Protein AF-A0A377W9J1-F1 (afdb_monomer_lite)

pLDDT: mean 78.89, std 23.1, range [20.59, 98.25]

Organism: Klebsiella pneumoniae (NCBI:txid573)

Sequence (275 aa):
MGDVARHSGLSEKQVVELHSSVEYMVWFLGFQPGFPYFGGLPEQLAMPRRAEPRVLVPAGSVGIGGSQTGIYPLATPGGWQLLGRTPLALFDPKREEPVAAAFRRSRALCAAEGGGMLKFIRAGMYTSVQDGGREGQRQWGISRCGALDKPAMTIANLLVGNAPEAAALEITLGQIDVQFTRHCWFALTGAACEATLDGAPVWLGWRMEAKAGQRLVLKNPQHGIRSYLAVAGGIDVPEVLRFPLYRSESRYRRNRRAPVAGWRSSEDWEIVPPL

Structure (mmCIF, N/CA/C/O backbone):
data_AF-A0A377W9J1-F1
#
_entry.id   AF-A0A377W9J1-F1
#
loop_
_atom_site.group_PDB
_atom_site.id
_atom_site.type_symbol
_atom_site.label_atom_id
_atom_site.label_alt_id
_atom_site.label_comp_id
_atom_site.label_asym_id
_atom_site.label_entity_id
_atom_site.label_seq_id
_atom_site.pdbx_PDB_ins_code
_atom_site.Cartn_x
_atom_site.Cartn_y
_atom_site.Cartn_z
_atom_site.occupancy
_atom_site.B_iso_or_equiv
_atom_site.auth_seq_id
_atom_site.auth_comp_id
_atom_site.auth_asym_id
_atom_site.auth_atom_id
_atom_site.pdbx_PDB_model_num
ATOM 1 N N . MET A 1 1 ? -6.836 -1.242 30.526 1.00 82.75 1 MET A N 1
ATOM 2 C CA . MET A 1 1 ? -8.092 -1.206 31.292 1.00 82.75 1 MET A CA 1
ATOM 3 C C . MET A 1 1 ? -7.924 -0.437 32.598 1.00 82.75 1 MET A C 1
ATOM 5 O O . MET A 1 1 ? -8.572 0.591 32.723 1.00 82.75 1 MET A O 1
ATOM 9 N N . GLY A 1 2 ? -6.994 -0.814 33.482 1.00 89.62 2 GLY A N 1
ATOM 10 C CA . GLY A 1 2 ? -6.771 -0.118 34.763 1.00 89.62 2 GLY A CA 1
ATOM 11 C C . GLY A 1 2 ? -6.588 1.408 34.724 1.00 89.62 2 GLY A C 1
ATOM 12 O O . GLY A 1 2 ? -7.031 2.095 35.639 1.00 89.62 2 GLY A O 1
ATOM 13 N N . ASP A 1 3 ? -5.995 1.970 33.666 1.00 93.19 3 ASP A N 1
ATOM 14 C CA . ASP A 1 3 ? -5.879 3.432 33.518 1.00 93.19 3 ASP A CA 1
ATOM 15 C C . ASP A 1 3 ? -7.241 4.114 33.302 1.00 93.19 3 ASP A C 1
ATOM 17 O O . ASP A 1 3 ? -7.500 5.156 33.898 1.00 93.19 3 ASP A O 1
ATOM 21 N N . VAL A 1 4 ? -8.129 3.492 32.516 1.00 93.94 4 VAL A N 1
ATOM 22 C CA . VAL A 1 4 ? -9.505 3.972 32.289 1.00 93.94 4 VAL A CA 1
ATOM 23 C C . VAL A 1 4 ? -10.307 3.866 33.577 1.00 93.94 4 VAL A C 1
ATOM 25 O O . VAL A 1 4 ? -10.926 4.838 33.981 1.00 93.94 4 VAL A O 1
ATOM 28 N N . ALA A 1 5 ? -10.214 2.722 34.258 1.00 95.12 5 ALA A N 1
ATOM 29 C CA . ALA A 1 5 ? -10.902 2.465 35.521 1.00 95.12 5 ALA A CA 1
ATOM 30 C C . ALA A 1 5 ? -10.547 3.515 36.594 1.00 95.12 5 ALA A C 1
ATOM 32 O O . ALA A 1 5 ? -11.427 4.119 37.206 1.00 95.12 5 ALA A O 1
ATOM 33 N N . ARG A 1 6 ? -9.248 3.820 36.754 1.00 95.88 6 ARG A N 1
ATOM 34 C CA . ARG A 1 6 ? -8.783 4.906 37.635 1.00 95.88 6 ARG A CA 1
ATOM 35 C C . ARG A 1 6 ? -9.303 6.274 37.216 1.00 95.88 6 ARG A C 1
ATOM 37 O O . ARG A 1 6 ? -9.695 7.044 38.083 1.00 95.88 6 ARG A O 1
ATOM 44 N N . HIS A 1 7 ? -9.264 6.588 35.922 1.00 95.25 7 HIS A N 1
ATOM 45 C CA . HIS A 1 7 ? -9.679 7.896 35.421 1.00 95.25 7 HIS A CA 1
ATOM 46 C C . HIS A 1 7 ? -11.179 8.143 35.617 1.00 95.25 7 HIS A C 1
ATOM 48 O O . HIS A 1 7 ? -11.569 9.241 35.996 1.00 95.25 7 HIS A O 1
ATOM 54 N N . SER A 1 8 ? -12.004 7.114 35.408 1.00 95.38 8 SER A N 1
ATOM 55 C CA . SER A 1 8 ? -13.461 7.190 35.527 1.00 95.38 8 SER A CA 1
ATOM 56 C C . SER A 1 8 ? -13.984 6.966 36.950 1.00 95.38 8 SER A C 1
ATOM 58 O O . SER A 1 8 ? -15.183 7.087 37.180 1.00 95.38 8 SER A O 1
ATOM 60 N N . GLY A 1 9 ? -13.126 6.565 37.897 1.00 96.94 9 GLY A N 1
ATOM 61 C CA . GLY A 1 9 ? -13.546 6.155 39.242 1.00 96.94 9 GLY A CA 1
ATOM 62 C C . GLY A 1 9 ? -14.380 4.865 39.271 1.00 96.94 9 GLY A C 1
ATOM 63 O O . GLY A 1 9 ? -15.118 4.635 40.225 1.00 96.94 9 GLY A O 1
ATOM 64 N N . LEU A 1 10 ? -14.284 4.028 38.232 1.00 96.38 10 LEU A N 1
ATOM 65 C CA . LEU A 1 10 ? -15.023 2.766 38.103 1.00 96.38 10 LEU A CA 1
ATOM 66 C C . LEU A 1 10 ? -14.087 1.576 38.335 1.00 96.38 10 LEU A C 1
ATOM 68 O O . LEU A 1 10 ? -12.882 1.660 38.114 1.00 96.38 10 LEU A O 1
ATOM 72 N N . SER A 1 11 ? -14.635 0.425 38.714 1.00 96.81 11 SER A N 1
ATOM 73 C CA . SER A 1 11 ? -13.902 -0.841 38.607 1.00 96.81 11 SER A CA 1
ATOM 74 C C . SER A 1 11 ? -13.742 -1.259 37.141 1.00 96.81 11 SER A C 1
ATOM 76 O O . SER A 1 11 ? -14.546 -0.894 36.284 1.00 96.81 11 SER A O 1
ATOM 78 N N . GLU A 1 12 ? -12.743 -2.093 36.836 1.00 91.69 12 GLU A N 1
ATOM 79 C CA . GLU A 1 12 ? -12.560 -2.627 35.476 1.00 91.69 12 GLU A CA 1
ATOM 80 C C . GLU A 1 12 ? -13.811 -3.360 34.962 1.00 91.69 12 GLU A C 1
ATOM 82 O O . GLU A 1 12 ? -14.179 -3.219 33.797 1.00 91.69 12 GLU A O 1
ATOM 87 N N . LYS A 1 13 ? -14.518 -4.077 35.847 1.00 91.00 13 LYS A N 1
ATOM 88 C CA . LYS A 1 13 ? -15.781 -4.748 35.516 1.00 91.00 13 LYS A CA 1
ATOM 89 C C . LYS A 1 13 ? -16.871 -3.748 35.121 1.00 91.00 13 LYS A C 1
ATOM 91 O O . LYS A 1 13 ? -17.521 -3.948 34.102 1.00 91.00 13 LYS A O 1
ATOM 96 N N . GLN A 1 14 ? -17.032 -2.666 35.884 1.00 91.62 14 GLN A N 1
ATOM 97 C CA . GLN A 1 14 ? -17.987 -1.600 35.560 1.00 91.62 14 GLN A CA 1
ATOM 98 C C . GLN A 1 14 ? -17.626 -0.886 34.254 1.00 91.62 14 GLN A C 1
ATOM 100 O O . GLN A 1 14 ? -18.523 -0.522 33.504 1.00 91.62 14 GLN A O 1
ATOM 105 N N . VAL A 1 15 ? -16.334 -0.728 33.939 1.00 92.06 15 VAL A N 1
ATOM 106 C CA . VAL A 1 15 ? -15.896 -0.197 32.636 1.00 92.06 15 VAL A CA 1
ATOM 107 C C . VAL A 1 15 ? -16.356 -1.102 31.494 1.00 92.06 15 VAL A C 1
ATOM 109 O O . VAL A 1 15 ? -16.886 -0.600 30.509 1.00 92.06 15 VAL A O 1
ATOM 112 N N . VAL A 1 16 ? -16.175 -2.422 31.613 1.00 88.56 16 VAL A N 1
ATOM 113 C CA . VAL A 1 16 ? -16.643 -3.382 30.596 1.00 88.56 16 VAL A CA 1
ATOM 114 C C . VAL A 1 16 ? -18.163 -3.347 30.465 1.00 88.56 16 VAL A C 1
ATOM 116 O O . VAL A 1 16 ? -18.676 -3.279 29.351 1.00 88.56 16 VAL A O 1
ATOM 119 N N . GLU A 1 17 ? -18.884 -3.377 31.583 1.00 86.00 17 GLU A N 1
ATOM 120 C CA . GLU A 1 17 ? -20.350 -3.365 31.613 1.00 86.00 17 GLU A CA 1
ATOM 121 C C . GLU A 1 17 ? -20.917 -2.087 30.985 1.00 86.00 17 GLU A C 1
ATOM 123 O O . GLU A 1 17 ? -21.752 -2.162 30.090 1.00 86.00 17 GLU A O 1
ATOM 128 N N . LEU A 1 18 ? -20.390 -0.919 31.361 1.00 85.62 18 LEU A N 1
ATOM 129 C CA . LEU A 1 18 ? -20.807 0.365 30.799 1.00 85.62 18 LEU A CA 1
ATOM 130 C C . LEU A 1 18 ? -20.404 0.522 29.328 1.00 85.62 18 LEU A C 1
ATOM 132 O O . LEU A 1 18 ? -21.150 1.090 28.539 1.00 85.62 18 LEU A O 1
ATOM 136 N N . HIS A 1 19 ? -19.227 0.027 28.935 1.00 90.88 19 HIS A N 1
ATOM 137 C CA . HIS A 1 19 ? -18.803 0.076 27.536 1.00 90.88 19 HIS A CA 1
ATOM 138 C C . HIS A 1 19 ? -19.686 -0.812 26.659 1.00 90.88 19 HIS A C 1
ATOM 140 O O . HIS A 1 19 ? -19.999 -0.414 25.544 1.00 90.88 19 HIS A O 1
ATOM 146 N N . SER A 1 20 ? -20.109 -1.975 27.160 1.00 84.38 20 SER A N 1
ATOM 147 C CA . SER A 1 20 ? -20.911 -2.957 26.416 1.00 84.38 20 SER A CA 1
ATOM 148 C C . SER A 1 20 ? -22.427 -2.747 26.490 1.00 84.38 20 SER A C 1
ATOM 150 O O . SER A 1 20 ? -23.145 -3.367 25.710 1.00 84.38 20 SER A O 1
ATOM 152 N N . SER A 1 21 ? -22.923 -1.872 27.372 1.00 81.38 21 SER A N 1
ATOM 153 C CA . SER A 1 21 ? -24.355 -1.557 27.487 1.00 81.38 21 SER A CA 1
ATOM 154 C C . SER A 1 21 ? -24.869 -0.595 26.412 1.00 81.38 21 SER A C 1
ATOM 156 O O . SER A 1 21 ? -26.077 -0.382 26.304 1.00 81.38 21 SER A O 1
ATOM 158 N N . VAL A 1 22 ? -23.967 -0.006 25.624 1.00 80.75 22 VAL A N 1
ATOM 159 C CA . VAL A 1 22 ? -24.289 0.984 24.596 1.00 80.75 22 VAL A CA 1
ATOM 160 C C . VAL A 1 22 ? -24.356 0.338 23.219 1.00 80.75 22 VAL A C 1
ATOM 162 O O . VAL A 1 22 ? -23.435 -0.357 22.788 1.00 80.75 22 VAL A O 1
ATOM 165 N N . GLU A 1 23 ? -25.420 0.645 22.482 1.00 79.88 23 GLU A N 1
ATOM 166 C CA . GLU A 1 23 ? -25.466 0.419 21.041 1.00 79.88 23 GLU A CA 1
ATOM 167 C C . GLU A 1 23 ? -24.732 1.551 20.319 1.00 79.88 23 GLU A C 1
ATOM 169 O O . GLU A 1 23 ? -25.175 2.700 20.289 1.00 79.88 23 GLU A O 1
ATOM 174 N N . TYR A 1 24 ? -23.576 1.232 19.744 1.00 78.31 24 TYR A N 1
ATOM 175 C CA . TYR A 1 24 ? -22.747 2.220 19.066 1.00 78.31 24 TYR A CA 1
ATOM 176 C C . TYR A 1 24 ? -23.127 2.397 17.601 1.00 78.31 24 TYR A C 1
ATOM 178 O O . TYR A 1 24 ? -23.303 1.430 16.858 1.00 78.31 24 TYR A O 1
ATOM 186 N N . MET A 1 25 ? -23.096 3.649 17.147 1.00 73.81 25 MET A N 1
ATOM 187 C CA . MET A 1 25 ? -23.149 3.981 15.728 1.00 73.81 25 MET A CA 1
ATOM 188 C C . MET A 1 25 ? -21.735 4.185 15.184 1.00 73.81 25 MET A C 1
ATOM 190 O O . MET A 1 25 ? -20.945 4.949 15.743 1.00 73.81 25 MET A O 1
ATOM 194 N N . VAL A 1 26 ? -21.415 3.532 14.065 1.00 82.44 26 VAL A N 1
ATOM 195 C CA . VAL A 1 26 ? -20.170 3.794 13.330 1.00 82.44 26 VAL A CA 1
ATOM 196 C C . VAL A 1 26 ? -20.317 5.127 12.602 1.00 82.44 26 VAL A C 1
ATOM 198 O O . VAL A 1 26 ? -21.097 5.236 11.661 1.00 82.44 26 VAL A O 1
ATOM 201 N N . TRP A 1 27 ? -19.570 6.144 13.028 1.00 80.94 27 TRP A N 1
ATOM 202 C CA . TRP A 1 27 ? -19.566 7.449 12.361 1.00 80.94 27 TRP A CA 1
ATOM 203 C C . TRP A 1 27 ? -18.753 7.425 11.071 1.00 80.94 27 TRP A C 1
ATOM 205 O O . TRP A 1 27 ? -19.166 8.006 10.072 1.00 80.94 27 TRP A O 1
ATOM 215 N N . PHE A 1 28 ? -17.603 6.749 11.077 1.00 78.50 28 PHE A N 1
ATOM 216 C CA . PHE A 1 28 ? -16.803 6.534 9.874 1.00 78.50 28 PHE A CA 1
ATOM 217 C C . PHE A 1 28 ? -15.846 5.348 10.029 1.00 78.50 28 PHE A C 1
ATOM 219 O O . PHE A 1 28 ? -15.549 4.904 11.141 1.00 78.50 28 PHE A O 1
ATOM 226 N N . LEU A 1 29 ? -15.338 4.861 8.895 1.00 83.56 29 LEU A N 1
ATOM 227 C CA . LEU A 1 29 ? -14.248 3.890 8.826 1.00 83.56 29 LEU A CA 1
ATOM 228 C C . LEU A 1 29 ? -12.989 4.577 8.276 1.00 83.56 29 LEU A C 1
ATOM 230 O O . LEU A 1 29 ? -13.066 5.290 7.275 1.00 83.56 29 LEU A O 1
ATOM 234 N N . GLY A 1 30 ? -11.827 4.388 8.899 1.00 77.62 30 GLY A N 1
ATOM 235 C CA . GLY A 1 30 ? -10.598 5.091 8.498 1.00 77.62 30 GLY A CA 1
ATOM 236 C C . GLY A 1 30 ? -9.444 4.878 9.473 1.00 77.62 30 GLY A C 1
ATOM 237 O O . GLY A 1 30 ? -9.596 4.119 10.408 1.00 77.62 30 GLY A O 1
ATOM 238 N N . PHE A 1 31 ? -8.286 5.524 9.285 1.00 83.81 31 PHE A N 1
ATOM 239 C CA . PHE A 1 31 ? -6.987 5.208 9.933 1.00 83.81 31 PHE A CA 1
ATOM 240 C C . PHE A 1 31 ? -6.340 3.903 9.439 1.00 83.81 31 PHE A C 1
ATOM 242 O O . PHE A 1 31 ? -5.177 3.919 9.040 1.00 83.81 31 PHE A O 1
ATOM 249 N N . GLN A 1 32 ? -7.101 2.810 9.371 1.00 87.00 32 GLN A N 1
ATOM 250 C CA . GLN A 1 32 ? -6.728 1.555 8.710 1.00 87.00 32 GLN A CA 1
ATOM 251 C C . GLN A 1 32 ? -7.941 0.967 7.970 1.00 87.00 32 GLN A C 1
ATOM 253 O O . GLN A 1 32 ? -9.076 1.328 8.299 1.00 87.00 32 GLN A O 1
ATOM 258 N N . PRO A 1 33 ? -7.740 0.045 7.008 1.00 84.62 33 PRO A N 1
ATOM 259 C CA . PRO A 1 33 ? -8.842 -0.668 6.372 1.00 84.62 33 PRO A CA 1
ATOM 260 C C . PRO A 1 33 ? -9.775 -1.303 7.408 1.00 84.62 33 PRO A C 1
ATOM 262 O O . PRO A 1 33 ? -9.347 -2.122 8.218 1.00 84.62 33 PRO A O 1
ATOM 265 N N . GLY A 1 34 ? -11.044 -0.898 7.388 1.00 83.69 34 GLY A N 1
ATOM 266 C CA . GLY A 1 34 ? -12.088 -1.418 8.267 1.00 83.69 34 GLY A CA 1
ATOM 267 C C . GLY A 1 34 ? -12.035 -0.974 9.731 1.00 83.69 34 GLY A C 1
ATOM 268 O O . GLY A 1 34 ? -12.786 -1.534 10.521 1.00 83.69 34 GLY A O 1
ATOM 269 N N . PHE A 1 35 ? -11.190 -0.010 10.122 1.00 90.12 35 PHE A N 1
ATOM 270 C CA . PHE A 1 35 ? -11.158 0.478 11.510 1.00 90.12 35 PHE A CA 1
ATOM 271 C C . PHE A 1 35 ? -12.377 1.379 11.759 1.00 90.12 35 PHE A C 1
ATOM 273 O O . PHE A 1 35 ? -12.484 2.421 11.105 1.00 90.12 35 PHE A O 1
ATOM 280 N N . PRO A 1 36 ? -13.286 1.017 12.684 1.00 87.50 36 PRO A N 1
ATOM 281 C CA . PRO A 1 36 ? -14.477 1.794 12.971 1.00 87.50 36 PRO A CA 1
ATOM 282 C C . PRO A 1 36 ? -14.233 2.830 14.060 1.00 87.50 36 PRO A C 1
ATOM 284 O O . PRO A 1 36 ? -13.709 2.523 15.132 1.00 87.50 36 PRO A O 1
ATOM 287 N N . TYR A 1 37 ? -14.690 4.047 13.794 1.00 85.12 37 TYR A N 1
ATOM 288 C CA . TYR A 1 37 ? -14.857 5.077 14.805 1.00 85.12 37 TYR A CA 1
ATOM 289 C C . TYR A 1 37 ? -16.307 5.082 15.261 1.00 85.12 37 TYR A C 1
ATOM 291 O O . TYR A 1 37 ? -17.208 5.485 14.520 1.00 85.12 37 TYR A O 1
ATOM 299 N N . PHE A 1 38 ? -16.523 4.607 16.482 1.00 84.75 38 PHE A N 1
ATOM 300 C CA . PHE A 1 38 ? -17.830 4.592 17.113 1.00 84.75 38 PHE A CA 1
ATOM 301 C C . PHE A 1 38 ? -18.098 5.922 17.816 1.00 84.75 38 PHE A C 1
ATOM 303 O O . PHE A 1 38 ? -17.249 6.427 18.559 1.00 84.75 38 PHE A O 1
ATOM 310 N N . GLY A 1 39 ? -19.291 6.463 17.594 1.00 76.88 39 GLY A N 1
ATOM 311 C CA . GLY A 1 39 ? -19.849 7.555 18.381 1.00 76.88 39 GLY A CA 1
ATOM 312 C C . GLY A 1 39 ? -20.761 7.049 19.493 1.00 76.88 39 GLY A C 1
ATOM 313 O O . GLY A 1 39 ? -21.280 5.938 19.410 1.00 76.88 39 GLY A O 1
ATOM 314 N N . GLY A 1 40 ? -20.979 7.887 20.508 1.00 80.81 40 GLY A N 1
ATOM 315 C CA . GLY A 1 40 ? -21.858 7.565 21.637 1.00 80.81 40 GLY A CA 1
ATOM 316 C C . GLY A 1 40 ? -21.160 6.898 22.824 1.00 80.81 40 GLY A C 1
ATOM 317 O O . GLY A 1 40 ? -21.831 6.287 23.645 1.00 80.81 40 GLY A O 1
ATOM 318 N N . LEU A 1 41 ? -19.829 7.006 22.941 1.00 90.06 41 LEU A N 1
ATOM 319 C CA . LEU A 1 41 ? -19.124 6.568 24.150 1.00 90.06 41 LEU A CA 1
ATOM 320 C C . LEU A 1 41 ? -19.666 7.321 25.378 1.00 90.06 41 LEU A C 1
ATOM 322 O O . LEU A 1 41 ? -19.689 8.554 25.339 1.00 90.06 41 LEU A O 1
ATOM 326 N N . PRO A 1 42 ? -20.047 6.623 26.468 1.00 89.81 42 PRO A N 1
ATOM 327 C CA . PRO A 1 42 ? -20.444 7.274 27.710 1.00 89.81 42 PRO A CA 1
ATOM 328 C C . PRO A 1 42 ? -19.371 8.252 28.179 1.00 89.81 42 PRO A C 1
ATOM 330 O O . PRO A 1 42 ? -18.197 7.888 28.265 1.00 89.81 42 PRO A O 1
ATOM 333 N N . GLU A 1 43 ? -19.768 9.478 28.524 1.00 95.00 43 GLU A N 1
ATOM 334 C CA . GLU A 1 43 ? -18.834 10.535 28.943 1.00 95.00 43 GLU A CA 1
ATOM 335 C C . GLU A 1 43 ? -17.965 10.109 30.133 1.00 95.00 43 GLU A C 1
ATOM 337 O O . GLU A 1 43 ? -16.797 10.470 30.214 1.00 95.00 43 GLU A O 1
ATOM 342 N N . GLN A 1 44 ? -18.504 9.253 31.003 1.00 94.94 44 GLN A N 1
ATOM 343 C CA . GLN A 1 44 ? -17.798 8.660 32.141 1.00 94.94 44 GLN A CA 1
ATOM 344 C C . GLN A 1 44 ? -16.581 7.816 31.730 1.00 94.94 44 GLN A C 1
ATOM 346 O O . GLN A 1 44 ? -15.637 7.692 32.502 1.00 94.94 44 GLN A O 1
ATOM 351 N N . LEU A 1 45 ? -16.596 7.219 30.534 1.00 93.81 45 LEU A N 1
ATOM 352 C CA . LEU A 1 45 ? -15.488 6.425 29.998 1.00 93.81 45 LEU A CA 1
ATOM 353 C C . LEU A 1 45 ? -14.541 7.244 29.118 1.00 93.81 45 LEU A C 1
ATOM 355 O O . LEU A 1 45 ? -13.504 6.720 28.699 1.00 93.81 45 LEU A O 1
ATOM 359 N N . ALA A 1 46 ? -14.890 8.494 28.802 1.00 95.94 46 ALA A N 1
ATOM 360 C CA . ALA A 1 46 ? -14.068 9.335 27.953 1.00 95.94 46 ALA A CA 1
ATOM 361 C C . ALA A 1 46 ? -12.708 9.560 28.620 1.00 95.94 46 ALA A C 1
ATOM 363 O O . ALA A 1 46 ? -12.612 9.984 29.768 1.00 95.94 46 ALA A O 1
ATOM 364 N N . MET A 1 47 ? -11.636 9.254 27.892 1.00 95.25 47 MET A N 1
ATOM 365 C CA . MET A 1 47 ? -10.281 9.339 28.428 1.00 95.25 47 MET A CA 1
ATOM 366 C C . MET A 1 47 ? -9.309 9.764 27.332 1.00 95.25 47 MET A C 1
ATOM 368 O O . MET A 1 47 ? -9.352 9.204 26.231 1.00 95.25 47 MET A O 1
ATOM 372 N N . PRO A 1 48 ? -8.386 10.707 27.597 1.00 94.88 48 PRO A N 1
ATOM 373 C CA . PRO A 1 48 ? -7.389 11.093 26.614 1.00 94.88 48 PRO A CA 1
ATOM 374 C C . PRO A 1 48 ? -6.532 9.903 26.169 1.00 94.88 48 PRO A C 1
ATOM 376 O O . PRO A 1 48 ? -6.277 8.937 26.902 1.00 94.88 48 PRO A O 1
ATOM 379 N N . ARG A 1 49 ? -6.051 10.004 24.928 1.00 95.62 49 ARG A N 1
ATOM 380 C CA . ARG A 1 49 ? -5.042 9.092 24.384 1.00 95.62 49 ARG A CA 1
ATOM 381 C C . ARG A 1 49 ? -3.782 9.158 25.250 1.00 95.62 49 ARG A C 1
ATOM 383 O O . ARG A 1 49 ? -3.496 10.175 25.876 1.00 95.62 49 ARG A O 1
ATOM 390 N N . ARG A 1 50 ? -3.002 8.080 25.251 1.00 94.06 50 ARG A N 1
ATOM 391 C CA . ARG A 1 50 ? -1.667 8.076 25.855 1.00 94.06 50 ARG A CA 1
ATOM 392 C C . ARG A 1 50 ? -0.802 9.149 25.195 1.00 94.06 50 ARG A C 1
ATOM 394 O O . ARG A 1 50 ? -0.842 9.282 23.972 1.00 94.06 50 ARG A O 1
ATOM 401 N N . ALA A 1 51 ? -0.002 9.842 26.004 1.00 91.88 51 ALA A N 1
ATOM 402 C CA . ALA A 1 51 ? 1.011 10.776 25.516 1.00 91.88 51 ALA A CA 1
ATOM 403 C C . ALA A 1 51 ? 2.032 10.052 24.625 1.00 91.88 51 ALA A C 1
ATOM 405 O O . ALA A 1 51 ? 2.326 10.495 23.520 1.00 91.88 51 ALA A O 1
ATOM 406 N N . GLU A 1 52 ? 2.481 8.876 25.070 1.00 94.38 52 GLU A N 1
ATOM 407 C CA . GLU A 1 52 ? 3.350 7.994 24.298 1.00 94.38 52 GLU A CA 1
ATOM 408 C C . GLU A 1 52 ? 2.545 6.811 23.732 1.00 94.38 52 GLU A C 1
ATOM 410 O O . GLU A 1 52 ? 1.971 6.016 24.500 1.00 94.38 52 GLU A O 1
ATOM 415 N N . PRO A 1 53 ? 2.452 6.676 22.395 1.00 93.31 53 PRO A N 1
ATOM 416 C CA . PRO A 1 53 ? 1.751 5.564 21.777 1.00 93.31 53 PRO A CA 1
ATOM 417 C C . PRO A 1 53 ? 2.499 4.251 22.010 1.00 93.31 53 PRO A C 1
ATOM 419 O O . PRO A 1 53 ? 3.725 4.203 22.070 1.00 93.31 53 PRO A O 1
ATOM 422 N N . ARG A 1 54 ? 1.754 3.145 22.084 1.00 95.62 54 ARG A N 1
ATOM 423 C CA . ARG A 1 54 ? 2.367 1.815 22.047 1.00 95.62 54 ARG A CA 1
ATOM 424 C C . ARG A 1 54 ? 2.956 1.593 20.663 1.00 95.62 54 ARG A C 1
ATOM 426 O O . ARG A 1 54 ? 2.290 1.884 19.670 1.00 95.62 54 ARG A O 1
ATOM 433 N N . VAL A 1 55 ? 4.149 1.007 20.613 1.00 93.81 55 VAL A N 1
ATOM 434 C CA . VAL A 1 55 ? 4.787 0.567 19.361 1.00 93.81 55 VAL A CA 1
ATOM 435 C C . VAL A 1 55 ? 3.938 -0.497 18.662 1.00 93.81 55 VAL A C 1
ATOM 437 O O . VAL A 1 55 ? 3.862 -0.524 17.440 1.00 93.81 55 VAL A O 1
ATOM 440 N N . LEU A 1 56 ? 3.250 -1.340 19.437 1.00 95.00 56 LEU A N 1
ATOM 441 C CA . LEU A 1 56 ? 2.385 -2.387 18.914 1.00 95.00 56 LEU A CA 1
ATOM 442 C C . LEU A 1 56 ? 1.081 -2.472 19.710 1.00 95.00 56 LEU A C 1
ATOM 444 O O . LEU A 1 56 ? 1.075 -2.695 20.921 1.00 95.00 56 LEU A O 1
ATOM 448 N N . VAL A 1 57 ? -0.031 -2.329 19.001 1.00 95.75 57 VAL A N 1
ATOM 449 C CA . VAL A 1 57 ? -1.378 -2.693 19.431 1.00 95.75 57 VAL A CA 1
ATOM 450 C C . VAL A 1 57 ? -1.790 -3.925 18.623 1.00 95.75 57 VAL A C 1
ATOM 452 O O . VAL A 1 57 ? -1.755 -3.863 17.393 1.00 95.75 57 VAL A O 1
ATOM 455 N N . PRO A 1 58 ? -2.138 -5.054 19.264 1.00 94.50 58 PRO A N 1
ATOM 456 C CA . PRO A 1 58 ? -2.564 -6.258 18.557 1.00 94.50 58 PRO A CA 1
ATOM 457 C C . PRO A 1 58 ? -3.851 -6.066 17.742 1.00 94.50 58 PRO A C 1
ATOM 459 O O . PRO A 1 58 ? -4.739 -5.303 18.118 1.00 94.50 58 PRO A O 1
ATOM 462 N N . ALA A 1 59 ? -4.000 -6.839 16.664 1.00 91.25 59 ALA A N 1
ATOM 463 C CA . ALA A 1 59 ? -5.263 -6.918 15.932 1.00 91.25 59 ALA A CA 1
ATOM 464 C C . ALA A 1 59 ? -6.412 -7.410 16.839 1.00 91.25 59 ALA A C 1
ATOM 466 O O . ALA A 1 59 ? -6.215 -8.230 17.748 1.00 91.25 59 ALA A O 1
ATOM 467 N N . GLY A 1 60 ? -7.612 -6.896 16.590 1.00 89.19 60 GLY A N 1
ATOM 468 C CA . GLY A 1 60 ? -8.812 -7.116 17.392 1.00 89.19 60 GLY A CA 1
ATOM 469 C C . GLY A 1 60 ? -8.847 -6.318 18.697 1.00 89.19 60 GLY A C 1
ATOM 470 O O . GLY A 1 60 ? -9.810 -6.450 19.446 1.00 89.19 60 GLY A O 1
ATOM 471 N N . SER A 1 61 ? -7.833 -5.506 19.021 1.00 95.00 61 SER A N 1
ATOM 472 C CA . SER A 1 61 ? -7.859 -4.679 20.232 1.00 95.00 61 SER A CA 1
ATOM 473 C C . SER A 1 61 ? -8.997 -3.662 20.200 1.00 95.00 61 SER A C 1
ATOM 475 O O . SER A 1 61 ? -9.158 -2.939 19.225 1.00 95.00 61 SER A O 1
ATOM 477 N N . VAL A 1 62 ? -9.750 -3.583 21.295 1.00 95.25 62 VAL A N 1
ATOM 478 C CA . VAL A 1 62 ? -10.785 -2.571 21.535 1.00 95.25 62 VAL A CA 1
ATOM 479 C C . VAL A 1 62 ? -10.163 -1.449 22.353 1.00 95.25 62 VAL A C 1
ATOM 481 O O . VAL A 1 62 ? -9.514 -1.723 23.370 1.00 95.25 62 VAL A O 1
ATOM 484 N N . GLY A 1 63 ? -10.339 -0.199 21.933 1.00 93.69 63 GLY A N 1
ATOM 485 C CA . GLY A 1 63 ? -9.763 0.940 22.639 1.00 93.69 63 GLY A CA 1
ATOM 486 C C . GLY A 1 63 ? -10.659 2.168 22.713 1.00 93.69 63 GLY A C 1
ATOM 487 O O . GLY A 1 63 ? -11.641 2.279 21.982 1.00 93.69 63 GLY A O 1
ATOM 488 N N . ILE A 1 64 ? -10.281 3.092 23.596 1.00 95.38 64 ILE A N 1
ATOM 489 C CA . ILE A 1 64 ? -10.879 4.422 23.758 1.00 95.38 64 ILE A CA 1
ATOM 490 C C . ILE A 1 64 ? -9.823 5.500 23.504 1.00 95.38 64 ILE A C 1
ATOM 492 O O . ILE A 1 64 ? -8.679 5.388 23.954 1.00 95.38 64 ILE A O 1
ATOM 496 N N . GLY A 1 65 ? -10.206 6.562 22.801 1.00 92.75 65 GLY A N 1
ATOM 497 C CA . GLY A 1 65 ? -9.397 7.761 22.626 1.00 92.75 65 GLY A CA 1
ATOM 498 C C . GLY A 1 65 ? -10.269 9.011 22.617 1.00 92.75 65 GLY A C 1
ATOM 499 O O . GLY A 1 65 ? -10.989 9.258 21.656 1.00 92.75 65 GLY A O 1
ATOM 500 N N . GLY A 1 66 ? -10.184 9.816 23.675 1.00 93.50 66 GLY A N 1
ATOM 501 C CA . GLY A 1 66 ? -11.111 10.921 23.907 1.00 93.50 66 GLY A CA 1
ATOM 502 C C . GLY A 1 66 ? -12.522 10.388 24.149 1.00 93.50 66 GLY A C 1
ATOM 503 O O . GLY A 1 66 ? -12.707 9.466 24.938 1.00 93.50 66 GLY A O 1
ATOM 504 N N . SER A 1 67 ? -13.498 10.942 23.432 1.00 92.94 67 SER A N 1
ATOM 505 C CA . SER A 1 67 ? -14.909 10.534 23.450 1.00 92.94 67 SER A CA 1
ATOM 506 C C . SER A 1 67 ? -15.253 9.445 22.422 1.00 92.94 67 SER A C 1
ATOM 508 O O . SER A 1 67 ? -16.421 9.233 22.107 1.00 92.94 67 SER A O 1
ATOM 510 N N . GLN A 1 68 ? -14.251 8.768 21.854 1.00 92.50 68 GLN A N 1
ATOM 511 C CA . GLN A 1 68 ? -14.448 7.754 20.817 1.00 92.50 68 GLN A CA 1
ATOM 512 C C . GLN A 1 68 ? -13.967 6.383 21.273 1.00 92.50 68 GLN A C 1
ATOM 514 O O . GLN A 1 68 ? -12.997 6.261 22.024 1.00 92.50 68 GLN A O 1
ATOM 519 N N . THR A 1 69 ? -14.613 5.344 20.748 1.00 93.38 69 THR A N 1
ATOM 520 C CA . THR A 1 69 ? -14.148 3.959 20.835 1.00 93.38 69 THR A CA 1
ATOM 521 C C . THR A 1 69 ? -14.066 3.331 19.449 1.00 93.38 69 THR A C 1
ATOM 523 O O . THR A 1 69 ? -14.484 3.925 18.455 1.00 93.38 69 THR A O 1
ATOM 526 N N . GLY A 1 70 ? -13.425 2.171 19.349 1.00 91.19 70 GLY A N 1
ATOM 527 C CA . GLY A 1 70 ? -12.972 1.620 18.079 1.00 91.19 70 GLY A CA 1
ATOM 528 C C . GLY A 1 70 ? -12.214 0.323 18.272 1.00 91.19 70 GLY A C 1
ATOM 529 O O . GLY A 1 70 ? -11.794 -0.021 19.383 1.00 91.19 70 GLY A O 1
ATOM 530 N N . ILE A 1 71 ? -12.066 -0.405 17.170 1.00 91.88 71 ILE A N 1
ATOM 531 C CA . ILE A 1 71 ? -11.449 -1.728 17.156 1.00 91.88 71 ILE A CA 1
ATOM 532 C C . ILE A 1 71 ? -10.363 -1.747 16.092 1.00 91.88 71 ILE A C 1
ATOM 534 O O . ILE A 1 71 ? -10.636 -1.495 14.923 1.00 91.88 71 ILE A O 1
ATOM 538 N N . TYR A 1 72 ? -9.142 -2.083 16.495 1.00 92.38 72 TYR A N 1
ATOM 539 C CA . TYR A 1 72 ? -7.987 -2.199 15.612 1.00 92.38 72 TYR A CA 1
ATOM 540 C C . TYR A 1 72 ? -8.122 -3.443 14.716 1.00 92.38 72 TYR A C 1
ATOM 542 O O . TYR A 1 72 ? -8.020 -4.555 15.235 1.00 92.38 72 TYR A O 1
ATOM 550 N N . PRO A 1 73 ? -8.322 -3.321 13.389 1.00 88.12 73 PRO A N 1
ATOM 551 C CA . PRO A 1 73 ? -8.476 -4.481 12.505 1.00 88.12 73 PRO A CA 1
ATOM 552 C C . PRO A 1 73 ? -7.158 -5.224 12.290 1.00 88.12 73 PRO A C 1
ATOM 554 O O . PRO A 1 73 ? -7.151 -6.438 12.108 1.00 88.12 73 PRO A O 1
ATOM 557 N N . LEU A 1 74 ? -6.044 -4.489 12.319 1.00 90.12 74 LEU A N 1
ATOM 558 C CA . LEU A 1 74 ? -4.690 -4.971 12.063 1.00 90.12 74 LEU A CA 1
ATOM 559 C C . LEU A 1 74 ? -3.751 -4.511 13.180 1.00 90.12 74 LEU A C 1
ATOM 561 O O . LEU A 1 74 ? -4.027 -3.537 13.879 1.00 90.12 74 LEU A O 1
ATOM 565 N N . ALA A 1 75 ? -2.622 -5.202 13.331 1.00 92.00 75 ALA A N 1
ATOM 566 C CA . ALA A 1 75 ? -1.605 -4.800 14.291 1.00 92.00 75 ALA A CA 1
ATOM 567 C C . ALA A 1 75 ? -0.905 -3.505 13.838 1.00 92.00 75 ALA A C 1
ATOM 569 O O . ALA A 1 75 ? -0.531 -3.376 12.674 1.00 92.00 75 ALA A O 1
ATOM 570 N N . THR A 1 76 ? -0.754 -2.534 14.741 1.00 93.31 76 THR A N 1
ATOM 571 C CA . THR A 1 76 ? -0.211 -1.197 14.422 1.00 93.31 76 THR A CA 1
ATOM 572 C C . THR A 1 76 ? 0.240 -0.458 15.680 1.00 93.31 76 THR A C 1
ATOM 574 O O . THR A 1 76 ? -0.274 -0.751 16.760 1.00 93.31 76 THR A O 1
ATOM 577 N N . PRO A 1 77 ? 1.124 0.549 15.587 1.00 93.25 77 PRO A N 1
ATOM 578 C CA . PRO A 1 77 ? 1.286 1.520 16.660 1.00 93.25 77 PRO A CA 1
ATOM 579 C C . PRO A 1 77 ? -0.038 2.222 17.000 1.00 93.25 77 PRO A C 1
ATOM 581 O O . PRO A 1 77 ? -0.859 2.492 16.117 1.00 93.25 77 PRO A O 1
ATOM 5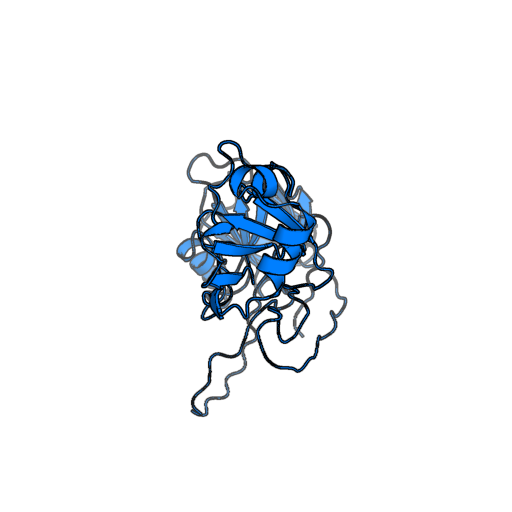84 N N . GLY A 1 78 ? -0.255 2.544 18.278 1.00 93.75 78 GLY A N 1
ATOM 585 C CA . GLY A 1 78 ? -1.518 3.132 18.725 1.00 93.75 78 GLY A CA 1
ATOM 586 C C . GLY A 1 78 ? -1.482 3.726 20.131 1.00 93.75 78 GLY A C 1
ATOM 587 O O . GLY A 1 78 ? -0.930 3.155 21.070 1.00 93.75 78 GLY A O 1
ATOM 588 N N . GLY A 1 79 ? -2.104 4.897 20.277 1.00 95.25 79 GLY A N 1
ATOM 589 C CA . GLY A 1 79 ? -2.170 5.641 21.541 1.00 95.25 79 GLY A CA 1
ATOM 590 C C . GLY A 1 79 ? -3.483 5.487 22.305 1.00 95.25 79 GLY A C 1
ATOM 591 O O . GLY A 1 79 ? -3.665 6.157 23.315 1.00 95.25 79 GLY A O 1
ATOM 592 N N . TRP A 1 80 ? -4.427 4.674 21.830 1.00 96.62 80 TRP A N 1
ATOM 593 C CA . TRP A 1 80 ? -5.708 4.516 22.519 1.00 96.62 80 TRP A CA 1
ATOM 594 C C . TRP A 1 80 ? -5.559 3.670 23.785 1.00 96.62 80 TRP A C 1
ATOM 596 O O . TRP A 1 80 ? -4.657 2.832 23.921 1.00 96.62 80 TRP A O 1
ATOM 606 N N . GLN A 1 81 ? -6.446 3.915 24.739 1.00 96.44 81 GLN A N 1
ATOM 607 C CA . GLN A 1 81 ? -6.534 3.160 25.974 1.00 96.44 81 GLN A CA 1
ATOM 608 C C . GLN A 1 81 ? -7.193 1.822 25.676 1.00 96.44 81 GLN A C 1
ATOM 610 O O . GLN A 1 81 ? -8.351 1.779 25.279 1.00 96.44 81 GLN A O 1
ATOM 615 N N . LEU A 1 82 ? -6.444 0.727 25.815 1.00 96.06 82 LEU A N 1
ATOM 616 C CA . LEU A 1 82 ? -6.942 -0.600 25.461 1.00 96.06 82 LEU A CA 1
ATOM 617 C C . LEU A 1 82 ? -7.837 -1.144 26.576 1.00 96.06 82 LEU A C 1
ATOM 619 O O . LEU A 1 82 ? -7.426 -1.195 27.744 1.00 96.06 82 LEU A O 1
ATOM 623 N N . LEU A 1 83 ? -9.039 -1.561 26.192 1.00 92.25 83 LEU A N 1
ATOM 624 C CA . LEU A 1 83 ? -10.014 -2.191 27.075 1.00 92.25 83 LEU A CA 1
ATOM 625 C C . LEU A 1 83 ? -9.915 -3.713 26.999 1.00 92.25 83 LEU A C 1
ATOM 627 O O . LEU A 1 83 ? -9.851 -4.383 28.019 1.00 92.25 83 LEU A O 1
ATOM 631 N N . GLY A 1 84 ? -9.834 -4.263 25.791 1.00 91.50 84 GLY A N 1
ATOM 632 C CA . GLY A 1 84 ? -9.844 -5.707 25.592 1.00 91.50 84 GLY A CA 1
ATOM 633 C C . GLY A 1 84 ? -9.536 -6.088 24.153 1.00 91.50 84 GLY A C 1
ATOM 634 O O . GLY A 1 84 ? -8.924 -5.313 23.412 1.00 91.50 84 GLY A O 1
ATOM 635 N N . ARG A 1 85 ? -9.950 -7.293 23.756 1.00 91.38 85 ARG A N 1
ATOM 636 C CA . ARG A 1 85 ? -9.816 -7.796 22.386 1.00 91.38 85 ARG A CA 1
ATOM 637 C C . ARG A 1 85 ? -11.078 -8.532 21.961 1.00 91.38 85 ARG A C 1
ATOM 639 O O . ARG A 1 85 ? -11.694 -9.215 22.773 1.00 91.38 85 ARG A O 1
ATOM 646 N N . THR A 1 86 ? -11.411 -8.427 20.683 1.00 85.88 86 THR A N 1
ATOM 647 C CA . THR A 1 86 ? -12.414 -9.260 20.022 1.00 85.88 86 THR A CA 1
ATOM 648 C C . THR A 1 86 ? -11.730 -10.301 19.129 1.00 85.88 86 THR A C 1
ATOM 650 O O . THR A 1 86 ? -10.699 -9.991 18.522 1.00 85.88 86 THR A O 1
ATOM 653 N N . PRO A 1 87 ? -12.273 -11.527 19.022 1.00 84.44 87 PRO A N 1
ATOM 654 C CA . PRO A 1 87 ? -11.835 -12.496 18.021 1.00 84.44 87 PRO A CA 1
ATOM 655 C C . PRO A 1 87 ? -12.351 -12.164 16.609 1.00 84.44 87 PRO A C 1
ATOM 657 O O . PRO A 1 87 ? -11.951 -12.816 15.646 1.00 84.44 87 PRO A O 1
ATOM 660 N N . LEU A 1 88 ? -13.248 -11.180 16.464 1.00 81.00 88 LEU A N 1
ATOM 661 C CA . LEU A 1 88 ? -13.780 -10.779 15.166 1.00 81.00 88 LEU A CA 1
ATOM 662 C C . LEU A 1 88 ? -12.658 -10.219 14.279 1.00 81.00 88 LEU A C 1
ATOM 664 O O . LEU A 1 88 ? -11.987 -9.254 14.636 1.00 81.00 88 LEU A O 1
ATOM 668 N N . ALA A 1 89 ? -12.495 -10.791 13.087 1.00 84.75 89 ALA A N 1
ATOM 669 C CA . ALA A 1 89 ? -11.639 -10.227 12.050 1.00 84.75 89 ALA A CA 1
ATOM 670 C C . ALA A 1 89 ? -12.416 -9.153 11.273 1.00 84.75 89 ALA A C 1
ATOM 672 O O . ALA A 1 89 ? -13.256 -9.487 10.431 1.00 84.75 89 ALA A O 1
ATOM 673 N N . LEU A 1 90 ? -12.136 -7.881 11.582 1.00 83.12 90 LEU A N 1
ATOM 674 C CA . LEU A 1 90 ? -12.807 -6.722 10.979 1.00 83.12 90 LEU A CA 1
ATOM 675 C C . LEU A 1 90 ? -12.384 -6.460 9.530 1.00 83.12 90 LEU A C 1
ATOM 677 O O . LEU A 1 90 ? -13.168 -5.875 8.787 1.00 83.12 90 LEU A O 1
ATOM 681 N N . PHE A 1 91 ? -11.180 -6.888 9.140 1.00 86.25 91 PHE A N 1
ATOM 682 C CA . PHE A 1 91 ? -10.668 -6.746 7.783 1.00 86.25 91 PHE A CA 1
ATOM 683 C C . PHE A 1 91 ? -10.029 -8.044 7.279 1.00 86.25 91 PHE A C 1
ATOM 685 O O . PHE A 1 91 ? -9.170 -8.612 7.951 1.00 86.25 91 PHE A O 1
ATOM 692 N N . ASP A 1 92 ? -10.430 -8.493 6.092 1.00 83.69 92 ASP A N 1
ATOM 693 C CA . ASP A 1 92 ? -9.830 -9.628 5.390 1.00 83.69 92 ASP A CA 1
ATOM 694 C C . ASP A 1 92 ? -9.941 -9.421 3.870 1.00 83.69 92 ASP A C 1
ATOM 696 O O . ASP A 1 92 ? -11.032 -9.541 3.310 1.00 83.69 92 ASP A O 1
ATOM 700 N N . PRO A 1 93 ? -8.831 -9.141 3.166 1.00 77.19 93 PRO A N 1
ATOM 701 C CA . PRO A 1 93 ? -8.866 -8.821 1.744 1.00 77.19 93 PRO A CA 1
ATOM 702 C C . PRO A 1 93 ? -9.251 -10.003 0.846 1.00 77.19 93 PRO A C 1
ATOM 704 O O . PRO A 1 93 ? -9.451 -9.805 -0.349 1.00 77.19 93 PRO A O 1
ATOM 707 N N . LYS A 1 94 ? -9.329 -11.225 1.393 1.00 77.62 94 LYS A N 1
ATOM 708 C CA . LYS A 1 94 ? -9.747 -12.426 0.659 1.00 77.62 94 LYS A CA 1
ATOM 709 C C . LYS A 1 94 ? -11.259 -12.649 0.697 1.00 77.62 94 LYS A C 1
ATOM 711 O O . LYS A 1 94 ? -11.756 -13.534 0.000 1.00 77.62 94 LYS A O 1
ATOM 716 N N . ARG A 1 95 ? -11.993 -11.894 1.519 1.00 73.56 95 ARG A N 1
ATOM 717 C CA . ARG A 1 95 ? -13.459 -11.939 1.553 1.00 73.56 95 ARG A CA 1
ATOM 718 C C . ARG A 1 95 ? -14.024 -11.084 0.427 1.00 73.56 95 ARG A C 1
ATOM 720 O O . ARG A 1 95 ? -13.466 -10.047 0.091 1.00 73.56 95 ARG A O 1
ATOM 727 N N . GLU A 1 96 ? -15.166 -11.502 -0.109 1.00 68.12 96 GLU A N 1
ATOM 728 C CA . GLU A 1 96 ? -15.946 -10.674 -1.045 1.00 68.12 96 GLU A CA 1
ATOM 729 C C . GLU A 1 96 ? -16.412 -9.375 -0.378 1.00 68.12 96 GLU A C 1
ATOM 731 O O . GLU A 1 96 ? -16.443 -8.335 -1.025 1.00 68.12 96 GLU A O 1
ATOM 736 N N . GLU A 1 97 ? -16.663 -9.415 0.933 1.00 72.69 97 GLU A N 1
ATOM 737 C CA . GLU A 1 97 ? -16.817 -8.239 1.787 1.00 72.69 97 GLU A CA 1
ATOM 738 C C . GLU A 1 97 ? -15.629 -8.132 2.742 1.00 72.69 97 GLU A C 1
ATOM 740 O O . GLU A 1 97 ? -15.594 -8.772 3.799 1.00 72.69 97 GLU A O 1
ATOM 745 N N . PRO A 1 98 ? -14.623 -7.330 2.370 1.00 77.75 98 PRO A N 1
ATOM 746 C CA . PRO A 1 98 ? -13.370 -7.249 3.089 1.00 77.75 98 PRO A CA 1
ATOM 747 C C . PRO A 1 98 ? -13.515 -6.624 4.461 1.00 77.75 98 PRO A C 1
ATOM 749 O O . PRO A 1 98 ? -12.686 -6.894 5.317 1.00 77.75 98 PRO A O 1
ATOM 752 N N . VAL A 1 99 ? -14.534 -5.787 4.673 1.00 80.69 99 VAL A N 1
ATOM 753 C CA . VAL A 1 99 ? -14.809 -5.137 5.954 1.00 80.69 99 VAL A CA 1
ATOM 754 C C . VAL A 1 99 ? -16.092 -5.703 6.538 1.00 80.69 99 VAL A C 1
ATOM 756 O O . VAL A 1 99 ? -17.150 -5.603 5.924 1.00 80.69 99 VAL A O 1
ATOM 759 N N . ALA A 1 100 ? -16.010 -6.244 7.754 1.00 71.19 100 ALA A N 1
ATOM 760 C CA . ALA A 1 100 ? -17.096 -6.975 8.416 1.00 71.19 100 ALA A CA 1
ATOM 761 C C . ALA A 1 100 ? -18.341 -6.126 8.791 1.00 71.19 100 ALA A C 1
ATOM 763 O O . ALA A 1 100 ? -19.234 -6.629 9.463 1.00 71.19 100 ALA A O 1
ATOM 764 N N . ALA A 1 101 ? -18.410 -4.857 8.368 1.00 56.34 101 ALA A N 1
ATOM 765 C CA . ALA A 1 101 ? -19.551 -3.956 8.565 1.00 56.34 101 ALA A CA 1
ATOM 766 C C . ALA A 1 101 ? -20.564 -3.957 7.395 1.00 56.34 101 ALA A C 1
ATOM 768 O O . ALA A 1 101 ? -21.532 -3.202 7.433 1.00 56.34 101 ALA A O 1
ATOM 769 N N . ALA A 1 102 ? -20.354 -4.775 6.359 1.00 44.06 102 ALA A N 1
ATOM 770 C CA . ALA A 1 102 ? -21.263 -4.930 5.223 1.00 44.06 102 ALA A CA 1
ATOM 771 C C . ALA A 1 102 ? -21.941 -6.322 5.232 1.00 44.06 102 ALA A C 1
ATOM 773 O O . ALA A 1 102 ? -21.492 -7.235 5.924 1.00 44.06 102 ALA A O 1
ATOM 774 N N . PHE A 1 103 ? -23.088 -6.441 4.552 1.00 31.58 103 PHE A N 1
ATOM 775 C CA . PHE A 1 103 ? -23.965 -7.619 4.505 1.00 31.58 103 PHE A CA 1
ATOM 776 C C . PHE A 1 103 ? -23.604 -8.631 3.392 1.00 31.58 103 PHE A C 1
ATOM 778 O O . PHE A 1 103 ? -23.866 -8.338 2.232 1.00 31.58 103 PHE A O 1
ATOM 785 N N . ARG A 1 104 ? -23.187 -9.846 3.802 1.00 29.97 104 ARG A N 1
ATOM 786 C CA . ARG A 1 104 ? -23.121 -11.168 3.108 1.00 29.97 104 ARG A CA 1
ATOM 787 C C . ARG A 1 104 ? -23.228 -11.219 1.556 1.00 29.97 104 ARG A C 1
ATOM 789 O O . ARG A 1 104 ? -24.342 -11.240 1.037 1.00 29.97 104 ARG A O 1
ATOM 796 N N . ARG A 1 105 ? -22.181 -11.715 0.877 1.00 24.73 105 ARG A N 1
ATOM 797 C CA . ARG A 1 105 ? -21.864 -13.132 0.502 1.00 24.73 105 ARG A CA 1
ATOM 798 C C . ARG A 1 105 ? -20.476 -13.207 -0.162 1.00 24.73 105 ARG A C 1
ATOM 800 O O . ARG A 1 105 ? -19.807 -12.195 -0.159 1.00 24.73 105 ARG A O 1
ATOM 807 N N . SER A 1 106 ? -19.999 -14.411 -0.524 1.00 27.81 106 SER A N 1
ATOM 808 C CA . SER A 1 106 ? -18.599 -14.766 -0.859 1.00 27.81 106 SER A CA 1
ATOM 809 C C . SER A 1 106 ? -18.364 -15.365 -2.265 1.00 27.81 106 SER A C 1
ATOM 811 O O . SER A 1 106 ? -19.162 -16.186 -2.725 1.00 27.81 106 SER A O 1
ATOM 813 N N . ARG A 1 107 ? -17.170 -15.121 -2.851 1.00 21.73 107 ARG A N 1
ATOM 814 C CA . ARG A 1 107 ? -16.296 -16.144 -3.483 1.00 21.73 107 ARG A CA 1
ATOM 815 C C . ARG A 1 107 ? -14.881 -15.643 -3.832 1.00 21.73 107 ARG A C 1
ATOM 817 O O . ARG A 1 107 ? -14.713 -14.578 -4.410 1.00 21.73 107 ARG A O 1
ATOM 824 N N . ALA A 1 108 ? -13.878 -16.475 -3.541 1.00 22.84 108 ALA A N 1
ATOM 825 C CA . ALA A 1 108 ? -12.486 -16.339 -3.982 1.00 22.84 108 ALA A CA 1
ATOM 826 C C . ALA A 1 108 ? -12.217 -17.208 -5.229 1.00 22.84 108 ALA A C 1
ATOM 828 O O . ALA A 1 108 ? -12.869 -18.241 -5.407 1.00 22.84 108 ALA A O 1
ATOM 829 N N . LEU A 1 109 ? -11.243 -16.815 -6.061 1.00 25.69 109 LEU A N 1
ATOM 830 C CA . LEU A 1 109 ? -10.779 -17.561 -7.240 1.00 25.69 109 LEU A CA 1
ATOM 831 C C . LEU A 1 109 ? -9.279 -17.885 -7.149 1.00 25.69 109 LEU A C 1
ATOM 833 O O . LEU A 1 109 ? -8.486 -17.107 -6.620 1.00 25.69 109 LEU A O 1
ATOM 837 N N . CYS A 1 110 ? -8.948 -19.077 -7.646 1.00 20.59 110 CYS A N 1
ATOM 838 C CA . CYS A 1 110 ? -7.650 -19.748 -7.651 1.00 20.59 110 CYS A CA 1
ATOM 839 C C . CYS A 1 110 ? -6.588 -19.042 -8.513 1.00 20.59 110 CYS A C 1
ATOM 841 O O . CYS A 1 110 ? -6.916 -18.450 -9.540 1.00 20.59 110 CYS A O 1
ATOM 843 N N . ALA A 1 111 ? -5.316 -19.186 -8.128 1.00 25.84 111 ALA A N 1
ATOM 844 C CA . ALA A 1 111 ? -4.159 -18.865 -8.963 1.00 25.84 111 ALA A CA 1
ATOM 845 C C . ALA A 1 111 ? -3.820 -20.053 -9.884 1.00 25.84 111 ALA A C 1
ATOM 847 O O . ALA A 1 111 ? -3.951 -21.206 -9.473 1.00 25.84 111 ALA A O 1
ATOM 848 N N . ALA A 1 112 ? -3.407 -19.761 -11.117 1.00 28.56 112 ALA A N 1
ATOM 849 C CA . ALA A 1 112 ? -2.827 -20.723 -12.051 1.00 28.56 112 ALA A CA 1
ATOM 850 C C . ALA A 1 112 ? -1.292 -20.660 -11.966 1.00 28.56 112 ALA A C 1
ATOM 852 O O . ALA A 1 112 ? -0.756 -19.599 -11.661 1.00 28.56 112 ALA A O 1
ATOM 853 N N . GLU A 1 113 ? -0.604 -21.770 -12.241 1.00 30.53 113 GLU A N 1
ATOM 854 C CA . GLU A 1 113 ? 0.862 -21.858 -12.314 1.00 30.53 113 GLU A CA 1
ATOM 855 C C . GLU A 1 113 ? 1.357 -21.691 -13.763 1.00 30.53 113 GLU A C 1
ATOM 857 O O . GLU A 1 113 ? 0.785 -22.262 -14.694 1.00 30.53 113 GLU A O 1
ATOM 862 N N . GLY A 1 114 ? 2.440 -20.930 -13.960 1.00 38.47 114 GLY A N 1
ATOM 863 C CA . GLY A 1 114 ? 3.158 -20.807 -15.234 1.00 38.47 114 GLY A CA 1
ATOM 864 C C . GLY A 1 114 ? 4.446 -19.978 -15.107 1.00 38.47 114 GLY A C 1
ATOM 865 O O . GLY A 1 114 ? 4.543 -19.096 -14.261 1.00 38.47 114 GLY A O 1
ATOM 866 N N . GLY A 1 115 ? 5.457 -20.279 -15.931 1.00 48.28 115 GLY A N 1
ATOM 867 C CA . GLY A 1 115 ? 6.829 -19.767 -15.775 1.00 48.28 115 GLY A CA 1
ATOM 868 C C . GLY A 1 115 ? 7.009 -18.249 -15.975 1.00 48.28 115 GLY A C 1
ATOM 869 O O . GLY A 1 115 ? 6.568 -17.687 -16.978 1.00 48.28 115 GLY A O 1
ATOM 870 N N . GLY A 1 116 ? 7.722 -17.617 -15.031 1.00 59.06 116 GLY A N 1
ATOM 871 C CA . GLY A 1 116 ? 7.943 -16.166 -14.902 1.00 59.06 116 GLY A CA 1
ATOM 872 C C . GLY A 1 116 ? 8.759 -15.493 -16.005 1.00 59.06 116 GLY A C 1
ATOM 873 O O . GLY A 1 116 ? 9.758 -16.054 -16.427 1.00 59.06 116 GLY A O 1
ATOM 874 N N . MET A 1 117 ? 8.384 -14.268 -16.417 1.00 78.75 117 MET A N 1
ATOM 875 C CA . MET A 1 117 ? 9.103 -13.383 -17.374 1.00 78.75 117 MET A CA 1
ATOM 876 C C . MET A 1 117 ? 10.379 -12.744 -16.790 1.00 78.75 117 MET A C 1
ATOM 878 O O . MET A 1 117 ? 11.362 -12.520 -17.499 1.00 78.75 117 MET A O 1
ATOM 882 N N . LEU A 1 118 ? 10.351 -12.426 -15.496 1.00 80.56 118 LEU A N 1
ATOM 883 C CA . LEU A 1 118 ? 11.427 -11.762 -14.767 1.00 80.56 118 LEU A CA 1
ATOM 884 C C . LEU A 1 118 ? 11.835 -12.638 -13.587 1.00 80.56 118 LEU A C 1
ATOM 886 O O . LEU A 1 118 ? 10.990 -13.016 -12.778 1.00 80.56 118 LEU A O 1
ATOM 890 N N . LYS A 1 119 ? 13.129 -12.924 -13.474 1.00 80.44 119 LYS A N 1
ATOM 891 C CA . LYS A 1 119 ? 13.721 -13.599 -12.320 1.00 80.44 119 LYS A CA 1
ATOM 892 C C . LYS A 1 119 ? 14.558 -12.599 -11.534 1.00 80.44 119 LYS A C 1
ATOM 894 O O . LYS A 1 119 ? 15.561 -12.097 -12.038 1.00 80.44 119 LYS A O 1
ATOM 899 N N . PHE A 1 120 ? 14.169 -12.326 -10.294 1.00 81.00 120 PHE A N 1
ATOM 900 C CA . PHE A 1 120 ? 14.931 -11.445 -9.414 1.00 81.00 120 PHE A CA 1
ATOM 901 C C . PHE A 1 120 ? 16.163 -12.168 -8.869 1.00 81.00 120 PHE A C 1
ATOM 903 O O . PHE A 1 120 ? 16.059 -13.213 -8.233 1.00 81.00 120 PHE A O 1
ATOM 910 N N . ILE A 1 121 ? 17.333 -11.585 -9.110 1.00 83.00 121 ILE A N 1
ATOM 911 C CA . ILE A 1 121 ? 18.591 -11.939 -8.443 1.00 83.00 121 ILE A CA 1
ATOM 912 C C . ILE A 1 121 ? 18.763 -11.043 -7.209 1.00 83.00 121 ILE A C 1
ATOM 914 O O . ILE A 1 121 ? 19.199 -11.504 -6.157 1.00 83.00 121 ILE A O 1
ATOM 918 N N . ARG A 1 122 ? 18.360 -9.768 -7.315 1.00 79.44 122 ARG A N 1
ATOM 919 C CA . ARG A 1 122 ? 18.300 -8.803 -6.210 1.00 79.44 122 ARG A CA 1
ATOM 920 C C . ARG A 1 122 ? 17.088 -7.884 -6.372 1.00 79.44 122 ARG A C 1
ATOM 922 O O . ARG A 1 122 ? 16.914 -7.273 -7.423 1.00 79.44 122 ARG A O 1
ATOM 929 N N . ALA A 1 123 ? 16.286 -7.741 -5.315 1.00 75.94 123 ALA A N 1
ATOM 930 C CA . ALA A 1 123 ? 15.044 -6.955 -5.326 1.00 75.94 123 ALA A CA 1
ATOM 931 C C . ALA A 1 123 ? 15.209 -5.466 -4.951 1.00 75.94 123 ALA A C 1
ATOM 933 O O . ALA A 1 123 ? 14.236 -4.716 -4.992 1.00 75.94 123 ALA A O 1
ATOM 934 N N . GLY A 1 124 ? 16.421 -5.009 -4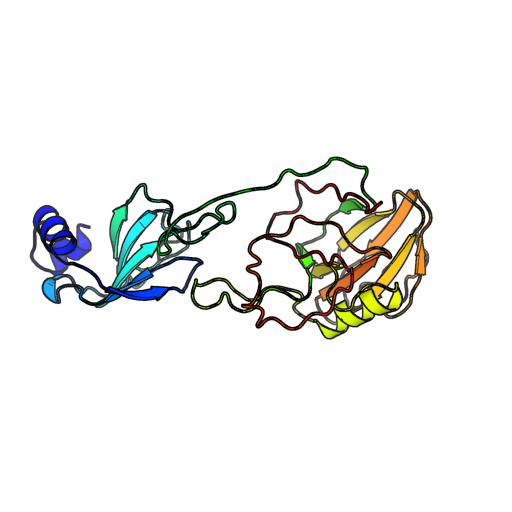.620 1.00 82.00 124 GLY A N 1
ATOM 935 C CA . GLY A 1 124 ? 16.674 -3.623 -4.202 1.00 82.00 124 GLY A CA 1
ATOM 936 C C . GLY A 1 124 ? 16.143 -3.300 -2.801 1.00 82.00 124 GLY A C 1
ATOM 937 O O . GLY A 1 124 ? 15.786 -4.197 -2.043 1.00 82.00 124 GLY A O 1
ATOM 938 N N . MET A 1 125 ? 16.135 -2.012 -2.438 1.00 77.38 125 MET A N 1
ATOM 939 C CA . MET A 1 125 ? 15.697 -1.556 -1.108 1.00 77.38 125 MET A CA 1
ATOM 940 C C . MET A 1 125 ? 14.184 -1.694 -0.919 1.00 77.38 125 MET A C 1
ATOM 942 O O . MET A 1 125 ? 13.721 -2.137 0.130 1.00 77.38 125 MET A O 1
ATOM 946 N N . TYR A 1 126 ? 13.415 -1.282 -1.928 1.00 78.38 126 TYR A N 1
ATOM 947 C CA . TYR A 1 126 ? 11.966 -1.427 -1.943 1.00 78.38 126 TYR A CA 1
ATOM 948 C C . TYR A 1 126 ? 11.463 -1.430 -3.389 1.00 78.38 126 TYR A C 1
ATOM 950 O O . TYR A 1 126 ? 11.405 -0.385 -4.043 1.00 78.38 126 TYR A O 1
ATOM 958 N N . THR A 1 127 ? 11.103 -2.614 -3.879 1.00 82.69 127 THR A N 1
ATOM 959 C CA . THR A 1 127 ? 10.511 -2.815 -5.205 1.00 82.69 127 THR A CA 1
ATOM 960 C C . THR A 1 127 ? 9.127 -3.413 -5.038 1.00 82.69 127 THR A C 1
ATOM 962 O O . THR A 1 127 ? 8.945 -4.371 -4.290 1.00 82.69 127 THR A O 1
ATOM 965 N N . SER A 1 128 ? 8.147 -2.839 -5.728 1.00 84.31 128 SER A N 1
ATOM 966 C CA . SER A 1 128 ? 6.752 -3.271 -5.649 1.00 84.31 128 SER A CA 1
ATOM 967 C C . SER A 1 128 ? 6.112 -3.287 -7.029 1.00 84.31 128 SER A C 1
ATOM 969 O O . SER A 1 128 ? 6.475 -2.490 -7.890 1.00 84.31 128 SER A O 1
ATOM 971 N N . VAL A 1 129 ? 5.144 -4.177 -7.238 1.00 88.06 129 VAL A N 1
ATOM 972 C CA . VAL A 1 129 ? 4.266 -4.091 -8.409 1.00 88.06 129 VAL A CA 1
ATOM 973 C C . VAL A 1 129 ? 3.240 -2.990 -8.146 1.00 88.06 129 VAL A C 1
ATOM 975 O O . VAL A 1 129 ? 2.582 -2.995 -7.106 1.00 88.06 129 VAL A O 1
ATOM 978 N N . GLN A 1 130 ? 3.121 -2.045 -9.073 1.00 91.00 130 GLN A N 1
ATOM 979 C CA . GLN A 1 130 ? 2.170 -0.939 -9.024 1.00 91.00 130 GLN A CA 1
ATOM 980 C C . GLN A 1 130 ? 1.417 -0.825 -10.347 1.00 91.00 130 GLN A C 1
ATOM 982 O O . GLN A 1 130 ? 1.947 -1.124 -11.412 1.00 91.00 130 GLN A O 1
ATOM 987 N N . ASP A 1 131 ? 0.188 -0.345 -10.265 1.00 89.50 131 ASP A N 1
ATOM 988 C CA . ASP A 1 131 ? -0.702 -0.055 -11.389 1.00 89.50 131 ASP A CA 1
ATOM 989 C C . ASP A 1 131 ? -1.367 1.318 -11.167 1.00 89.50 131 ASP A C 1
ATOM 991 O O . ASP A 1 131 ? -0.904 2.127 -10.354 1.00 89.50 131 ASP A O 1
ATOM 995 N N . GLY A 1 132 ? -2.467 1.606 -11.866 1.00 87.50 132 GLY A N 1
ATOM 996 C CA . GLY A 1 132 ? -3.207 2.867 -11.719 1.00 87.50 132 GLY A CA 1
ATOM 997 C C . GLY A 1 132 ? -3.849 3.127 -10.352 1.00 87.50 132 GLY A C 1
ATOM 998 O O . GLY A 1 132 ? -4.267 4.255 -10.053 1.00 87.50 132 GLY A O 1
ATOM 999 N N . GLY A 1 133 ? -3.896 2.116 -9.497 1.00 86.62 133 GLY A N 1
ATOM 1000 C CA . GLY A 1 133 ? -4.506 2.099 -8.183 1.00 86.62 133 GLY A CA 1
ATOM 1001 C C . GLY A 1 133 ? -5.967 1.649 -8.205 1.00 86.62 133 GLY A C 1
ATOM 1002 O O . GLY A 1 133 ? -6.507 1.115 -9.179 1.00 86.62 133 GLY A O 1
ATOM 1003 N N . ARG A 1 134 ? -6.631 1.895 -7.078 1.00 84.44 134 ARG A N 1
ATOM 1004 C CA . ARG A 1 134 ? -8.029 1.544 -6.819 1.00 84.44 134 ARG A CA 1
ATOM 1005 C C . ARG A 1 134 ? -8.844 2.758 -6.407 1.00 84.44 134 ARG A C 1
ATOM 1007 O O . ARG A 1 134 ? -8.412 3.576 -5.602 1.00 84.44 134 ARG A O 1
ATOM 1014 N N . GLU A 1 135 ? -10.051 2.872 -6.937 1.00 82.62 135 GLU A N 1
ATOM 1015 C CA . GLU A 1 135 ? -10.954 3.986 -6.649 1.00 82.62 135 GLU A CA 1
ATOM 1016 C C . GLU A 1 135 ? -12.234 3.497 -5.974 1.00 82.62 135 GLU A C 1
ATOM 1018 O O . GLU A 1 135 ? -12.544 2.309 -5.988 1.00 82.62 135 GLU A O 1
ATOM 1023 N N . GLY A 1 136 ? -12.964 4.417 -5.338 1.00 83.38 136 GLY A N 1
ATOM 1024 C CA . GLY A 1 136 ? -14.259 4.107 -4.728 1.00 83.38 136 GLY A CA 1
ATOM 1025 C C . GLY A 1 136 ? -14.198 3.241 -3.468 1.00 83.38 136 GLY A C 1
ATOM 1026 O O . GLY A 1 136 ? -15.190 2.595 -3.163 1.00 83.38 136 GLY A O 1
ATOM 1027 N N . GLN A 1 137 ? -13.062 3.197 -2.756 1.00 82.44 137 GLN A N 1
ATOM 1028 C CA . GLN A 1 137 ? -12.893 2.370 -1.544 1.00 82.44 137 GLN A CA 1
ATOM 1029 C C . GLN A 1 137 ? -12.531 3.140 -0.270 1.00 82.44 137 GLN A C 1
ATOM 1031 O O . GLN A 1 137 ? -12.355 2.553 0.801 1.00 82.44 137 GLN A O 1
ATOM 1036 N N . ARG A 1 138 ? -12.405 4.466 -0.371 1.00 84.50 138 ARG A N 1
ATOM 1037 C CA . ARG A 1 138 ? -11.958 5.314 0.744 1.00 84.50 138 ARG A CA 1
ATOM 1038 C C . ARG A 1 138 ? -12.914 5.262 1.935 1.00 84.50 138 ARG A C 1
ATOM 1040 O O . ARG A 1 138 ? -12.454 5.357 3.065 1.00 84.50 138 ARG A O 1
ATOM 1047 N N . GLN A 1 139 ? -14.203 5.033 1.688 1.00 81.38 139 GLN A N 1
ATOM 1048 C CA . GLN A 1 139 ? -15.229 4.847 2.715 1.00 81.38 139 GLN A CA 1
ATOM 1049 C C . GLN A 1 139 ? -14.994 3.625 3.617 1.00 81.38 139 GLN A C 1
ATOM 1051 O O . GLN A 1 139 ? -15.607 3.529 4.671 1.00 81.38 139 GLN A O 1
ATOM 1056 N N . TRP A 1 140 ? -14.110 2.703 3.224 1.00 82.50 140 TRP A N 1
ATOM 1057 C CA . TRP A 1 140 ? -13.714 1.534 4.015 1.00 82.50 140 TRP A CA 1
ATOM 1058 C C . TRP A 1 140 ? -12.308 1.672 4.615 1.00 82.50 140 TRP A C 1
ATOM 1060 O O . TRP A 1 140 ? -11.748 0.695 5.109 1.00 82.50 140 TRP A O 1
ATOM 1070 N N . GLY A 1 141 ? -11.698 2.860 4.543 1.00 82.56 141 GLY A N 1
ATOM 1071 C CA . GLY A 1 141 ? -10.324 3.093 4.994 1.00 82.56 141 GLY A CA 1
ATOM 1072 C C . GLY A 1 141 ? -9.249 2.503 4.073 1.00 82.56 141 GLY A C 1
ATOM 1073 O O . GLY A 1 141 ? -8.093 2.392 4.478 1.00 82.56 141 GLY A O 1
ATOM 1074 N N . ILE A 1 142 ? -9.600 2.117 2.841 1.00 83.38 142 ILE A N 1
ATOM 1075 C CA . ILE A 1 142 ? -8.654 1.566 1.864 1.00 83.38 142 ILE A CA 1
ATOM 1076 C C . ILE A 1 142 ? -8.113 2.702 0.983 1.00 83.38 142 ILE A C 1
ATOM 1078 O O . ILE A 1 142 ? -8.869 3.430 0.335 1.00 83.38 142 ILE A O 1
ATOM 1082 N N . SER A 1 143 ? -6.785 2.857 0.962 1.00 82.25 143 SER A N 1
ATOM 1083 C CA . SER A 1 143 ? -6.102 3.874 0.151 1.00 82.25 143 SER A CA 1
ATOM 1084 C C . SER A 1 143 ? -6.158 3.558 -1.346 1.00 82.25 143 SER A C 1
ATOM 1086 O O . SER A 1 143 ? -6.256 2.396 -1.753 1.00 82.25 143 SER A O 1
ATOM 1088 N N . ARG A 1 144 ? -6.019 4.609 -2.166 1.00 86.19 144 ARG A N 1
ATOM 1089 C CA . ARG A 1 144 ? -5.971 4.512 -3.630 1.00 86.19 144 ARG A CA 1
ATOM 1090 C C . ARG A 1 144 ? -4.805 3.651 -4.118 1.00 86.19 144 ARG A C 1
ATOM 1092 O O . ARG A 1 144 ? -4.967 2.956 -5.111 1.00 86.19 144 ARG A O 1
ATOM 1099 N N . CYS A 1 145 ? -3.667 3.662 -3.415 1.00 87.44 145 CYS A N 1
ATOM 1100 C CA . CYS A 1 145 ? -2.427 3.008 -3.862 1.00 87.44 145 CYS A CA 1
ATOM 1101 C C . CYS A 1 145 ? -2.101 3.331 -5.340 1.00 87.44 145 CYS A C 1
ATOM 1103 O O . CYS A 1 145 ? -2.484 4.397 -5.837 1.00 87.44 145 CYS A O 1
ATOM 1105 N N . GLY A 1 146 ? -1.395 2.421 -6.012 1.00 89.69 146 GLY A N 1
ATOM 1106 C CA . GLY A 1 146 ? -0.891 2.602 -7.363 1.00 89.69 146 GLY A CA 1
ATOM 1107 C C . GLY A 1 146 ? 0.440 3.343 -7.385 1.00 89.69 146 GLY A C 1
ATOM 1108 O O . GLY A 1 146 ? 0.964 3.740 -6.340 1.00 89.69 146 GLY A O 1
ATOM 1109 N N . ALA A 1 147 ? 0.958 3.543 -8.595 1.00 92.44 147 ALA A N 1
ATOM 1110 C CA . ALA A 1 147 ? 2.222 4.234 -8.802 1.00 92.44 147 ALA A CA 1
ATOM 1111 C C . ALA A 1 147 ? 2.205 5.634 -8.183 1.00 92.44 147 ALA A C 1
ATOM 1113 O O . ALA A 1 147 ? 1.236 6.389 -8.338 1.00 92.44 147 ALA A O 1
ATOM 1114 N N . LEU A 1 148 ? 3.296 5.990 -7.503 1.00 94.25 148 LEU A N 1
ATOM 1115 C CA . LEU A 1 148 ? 3.441 7.321 -6.925 1.00 94.25 148 LEU A CA 1
ATOM 1116 C C . LEU A 1 148 ? 3.672 8.388 -8.008 1.00 94.25 148 LEU A C 1
ATOM 1118 O O . LEU A 1 148 ? 3.075 9.459 -7.952 1.00 94.25 148 LEU A O 1
ATOM 1122 N N . ASP A 1 149 ? 4.495 8.079 -9.009 1.00 96.31 149 ASP A N 1
ATOM 1123 C CA . ASP A 1 149 ? 4.706 8.871 -10.223 1.00 96.31 149 ASP A CA 1
ATOM 1124 C C . ASP A 1 149 ? 3.999 8.179 -11.400 1.00 96.31 149 ASP A C 1
ATOM 1126 O O . ASP A 1 149 ? 4.564 7.410 -12.184 1.00 96.31 149 ASP A O 1
ATOM 1130 N N . LYS A 1 150 ? 2.687 8.427 -11.477 1.00 95.62 150 LYS A N 1
ATOM 1131 C CA . LYS A 1 150 ? 1.813 7.856 -12.511 1.00 95.62 150 LYS A CA 1
ATOM 1132 C C . LYS A 1 150 ? 2.212 8.247 -13.934 1.00 95.62 150 LYS A C 1
ATOM 1134 O O . LYS A 1 150 ? 2.143 7.366 -14.794 1.00 95.62 150 LYS A O 1
ATOM 1139 N N . PRO A 1 151 ? 2.612 9.502 -14.227 1.00 97.56 151 PRO A N 1
ATOM 1140 C CA . PRO A 1 151 ? 3.115 9.850 -15.551 1.00 97.56 151 PRO A CA 1
ATOM 1141 C C . PRO A 1 151 ? 4.291 8.971 -15.983 1.00 97.56 151 PRO A C 1
ATOM 1143 O O . PRO A 1 151 ? 4.255 8.431 -17.088 1.00 97.56 151 PRO A O 1
ATOM 1146 N N . ALA A 1 152 ? 5.285 8.747 -15.115 1.00 97.38 152 ALA A N 1
ATOM 1147 C CA . ALA A 1 152 ? 6.421 7.890 -15.450 1.00 97.38 152 ALA A CA 1
ATOM 1148 C C . ALA A 1 152 ? 5.997 6.439 -15.730 1.00 97.38 152 ALA A C 1
ATOM 1150 O O . ALA A 1 152 ? 6.397 5.880 -16.757 1.00 97.38 152 ALA A O 1
ATOM 1151 N N . MET A 1 153 ? 5.143 5.849 -14.883 1.00 98.00 153 MET A N 1
ATOM 1152 C CA . MET A 1 153 ? 4.592 4.504 -15.112 1.00 98.00 153 MET A CA 1
ATOM 1153 C C . MET A 1 153 ? 3.812 4.422 -16.433 1.00 98.00 153 MET A C 1
ATOM 1155 O O . MET A 1 153 ? 4.004 3.496 -17.221 1.00 98.00 153 MET A O 1
ATOM 1159 N N . THR A 1 154 ? 2.964 5.417 -16.698 1.00 97.88 154 THR A N 1
ATOM 1160 C CA . THR A 1 154 ? 2.156 5.498 -17.921 1.00 97.88 154 THR A CA 1
ATOM 1161 C C . THR A 1 154 ? 3.046 5.517 -19.157 1.00 97.88 154 THR A C 1
ATOM 1163 O O . THR A 1 154 ? 2.816 4.754 -20.094 1.00 97.88 154 THR A O 1
ATOM 1166 N N . ILE A 1 155 ? 4.095 6.343 -19.152 1.00 98.25 155 ILE A N 1
ATOM 1167 C CA . ILE A 1 155 ? 5.055 6.421 -20.257 1.00 98.25 155 ILE A CA 1
ATOM 1168 C C . ILE A 1 155 ? 5.760 5.073 -20.452 1.00 98.25 155 ILE A C 1
ATOM 1170 O O . ILE A 1 155 ? 5.843 4.604 -21.586 1.00 98.25 155 ILE A O 1
ATOM 1174 N N . ALA A 1 156 ? 6.209 4.412 -19.377 1.00 97.88 156 ALA A N 1
ATOM 1175 C CA . ALA A 1 156 ? 6.858 3.100 -19.472 1.00 97.88 156 ALA A CA 1
ATOM 1176 C C . ALA A 1 156 ? 5.941 2.065 -20.140 1.00 97.88 156 ALA A C 1
ATOM 1178 O O . ALA A 1 156 ? 6.355 1.378 -21.073 1.00 97.88 156 ALA A O 1
ATOM 1179 N N . ASN A 1 157 ? 4.679 1.999 -19.712 1.00 97.75 157 ASN A N 1
ATOM 1180 C CA . ASN A 1 157 ? 3.683 1.103 -20.293 1.00 97.75 157 ASN A CA 1
ATOM 1181 C C . ASN A 1 157 ? 3.410 1.406 -21.769 1.00 97.75 157 ASN A C 1
ATOM 1183 O O . ASN A 1 157 ? 3.395 0.489 -22.592 1.00 97.75 157 ASN A O 1
ATOM 1187 N N . LEU A 1 158 ? 3.227 2.679 -22.122 1.00 97.81 158 LEU A N 1
ATOM 1188 C CA . LEU A 1 158 ? 2.962 3.086 -23.502 1.00 97.81 158 LEU A CA 1
ATOM 1189 C C . LEU A 1 158 ? 4.132 2.747 -24.437 1.00 97.81 158 LEU A C 1
ATOM 1191 O O . LEU A 1 158 ? 3.895 2.267 -25.546 1.00 97.81 158 LEU A O 1
ATOM 1195 N N . LEU A 1 159 ? 5.380 2.916 -23.985 1.00 98.06 159 LEU A N 1
ATOM 1196 C CA . LEU A 1 159 ? 6.582 2.591 -24.766 1.00 98.06 159 LEU A CA 1
ATOM 1197 C C . LEU A 1 159 ? 6.650 1.113 -25.176 1.00 98.06 159 LEU A C 1
ATOM 1199 O O . LEU A 1 159 ? 7.161 0.798 -26.250 1.00 98.06 159 LEU A O 1
ATOM 1203 N N . VAL A 1 160 ? 6.113 0.204 -24.360 1.00 94.25 160 VAL A N 1
ATOM 1204 C CA . VAL A 1 160 ? 6.086 -1.242 -24.648 1.00 94.25 160 VAL A CA 1
ATOM 1205 C C . VAL A 1 160 ? 4.749 -1.731 -25.211 1.00 94.25 160 VAL A C 1
ATOM 1207 O O . VAL A 1 160 ? 4.594 -2.923 -25.469 1.00 94.25 160 VAL A O 1
ATOM 1210 N N . GLY A 1 161 ? 3.796 -0.823 -25.45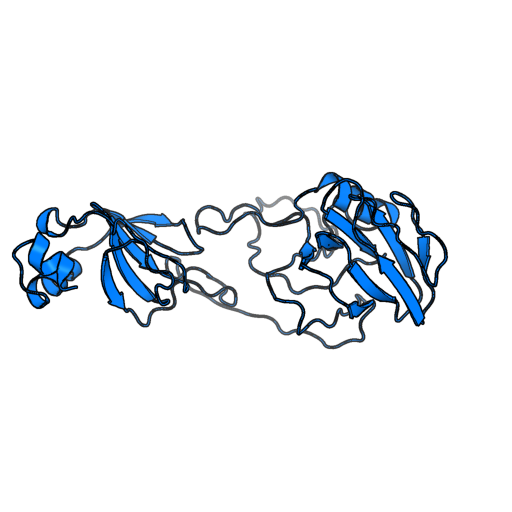1 1.00 93.56 161 GLY A N 1
ATOM 1211 C CA . GLY A 1 161 ? 2.490 -1.130 -26.040 1.00 93.56 161 GLY A CA 1
ATOM 1212 C C . GLY A 1 161 ? 1.428 -1.635 -25.055 1.00 93.56 161 GLY A C 1
ATOM 1213 O O . GLY A 1 161 ? 0.398 -2.154 -25.488 1.00 93.56 161 GLY A O 1
ATOM 1214 N N . ASN A 1 162 ? 1.648 -1.486 -23.747 1.00 91.06 162 ASN A N 1
ATOM 1215 C CA . ASN A 1 162 ? 0.667 -1.840 -22.723 1.00 91.06 162 ASN A CA 1
ATOM 1216 C C . ASN A 1 162 ? -0.424 -0.760 -22.585 1.00 91.06 162 ASN A C 1
ATOM 1218 O O . ASN A 1 162 ? -0.307 0.361 -23.086 1.00 91.06 162 ASN A O 1
ATOM 1222 N N . ALA A 1 163 ? -1.496 -1.084 -21.856 1.00 92.94 163 ALA A N 1
ATOM 1223 C CA . ALA A 1 163 ? -2.439 -0.067 -21.392 1.00 92.94 163 ALA A CA 1
ATOM 1224 C C . ALA A 1 163 ? -1.748 0.900 -20.400 1.00 92.94 163 ALA A C 1
ATOM 1226 O O . ALA A 1 163 ? -0.914 0.435 -19.625 1.00 92.94 163 ALA A O 1
ATOM 1227 N N . PRO A 1 164 ? -2.116 2.199 -20.363 1.00 93.88 164 PRO A N 1
ATOM 1228 C CA . PRO A 1 164 ? -1.491 3.200 -19.484 1.00 93.88 164 PRO A CA 1
ATOM 1229 C C . PRO A 1 164 ? -1.357 2.766 -18.017 1.00 93.88 164 PRO A C 1
ATOM 1231 O O . PRO A 1 164 ? -0.298 2.905 -17.412 1.00 93.88 164 PRO A O 1
ATOM 1234 N N . GLU A 1 165 ? -2.423 2.167 -17.486 1.00 92.69 165 GLU A N 1
ATOM 1235 C CA . GLU A 1 165 ? -2.558 1.776 -16.079 1.00 92.69 165 GLU A CA 1
ATOM 1236 C C . GLU A 1 165 ? -2.196 0.302 -15.819 1.00 92.69 165 GLU A C 1
ATOM 1238 O O . GLU A 1 165 ? -2.584 -0.247 -14.790 1.00 92.69 165 GLU A O 1
ATOM 1243 N N . ALA A 1 166 ? -1.531 -0.375 -16.763 1.00 88.25 166 ALA A N 1
ATOM 1244 C CA . ALA A 1 166 ? -1.102 -1.759 -16.575 1.00 88.25 166 ALA A CA 1
ATOM 1245 C C . ALA A 1 166 ? -0.051 -1.876 -15.460 1.00 88.25 166 ALA A C 1
ATOM 1247 O O . ALA A 1 166 ? 0.732 -0.954 -15.228 1.00 88.25 166 ALA A O 1
ATOM 1248 N N . ALA A 1 167 ? -0.012 -3.032 -14.799 1.00 87.75 167 ALA A N 1
ATOM 1249 C CA . ALA A 1 167 ? 0.957 -3.295 -13.748 1.00 87.75 167 ALA A CA 1
ATOM 1250 C C . ALA A 1 167 ? 2.407 -3.228 -14.267 1.00 87.75 167 ALA A C 1
ATOM 1252 O O . ALA A 1 167 ? 2.754 -3.849 -15.277 1.00 87.75 167 ALA A O 1
ATOM 1253 N N . ALA A 1 168 ? 3.243 -2.496 -13.536 1.00 92.50 168 ALA A N 1
ATOM 1254 C CA . ALA A 1 168 ? 4.673 -2.311 -13.755 1.00 92.50 168 ALA A CA 1
ATOM 1255 C C . ALA A 1 168 ? 5.420 -2.383 -12.410 1.00 92.50 168 ALA A C 1
ATOM 1257 O O . ALA A 1 168 ? 4.810 -2.319 -11.341 1.00 92.50 168 ALA A O 1
ATOM 1258 N N . LEU A 1 169 ? 6.747 -2.518 -12.435 1.00 92.62 169 LEU A N 1
ATOM 1259 C CA . LEU A 1 169 ? 7.549 -2.457 -11.210 1.00 92.62 169 LEU A CA 1
ATOM 1260 C C . LEU A 1 169 ? 7.863 -1.002 -10.865 1.00 92.62 169 LEU A C 1
ATOM 1262 O O . LEU A 1 169 ? 8.496 -0.318 -11.663 1.00 92.62 169 LEU A O 1
ATOM 1266 N N . GLU A 1 170 ? 7.478 -0.557 -9.671 1.00 94.88 170 GLU A N 1
ATOM 1267 C CA . GLU A 1 170 ? 7.973 0.670 -9.044 1.00 94.88 170 GLU A CA 1
ATOM 1268 C C . GLU A 1 170 ? 9.180 0.328 -8.165 1.00 94.88 170 GLU A C 1
ATOM 1270 O O . GLU A 1 170 ? 9.067 -0.425 -7.192 1.00 94.88 170 GLU A O 1
ATOM 1275 N N . ILE A 1 171 ? 10.336 0.890 -8.510 1.00 93.25 171 ILE A N 1
ATOM 1276 C CA . ILE A 1 171 ? 11.632 0.585 -7.903 1.00 93.25 171 ILE A CA 1
ATOM 1277 C C . ILE A 1 171 ? 12.119 1.822 -7.156 1.00 93.25 171 ILE A C 1
ATOM 1279 O O . ILE A 1 171 ? 12.375 2.861 -7.764 1.00 93.25 171 ILE A O 1
ATOM 1283 N N . THR A 1 172 ? 12.263 1.718 -5.837 1.00 90.69 172 THR A N 1
ATOM 1284 C CA . THR A 1 172 ? 12.744 2.812 -4.984 1.00 90.69 172 THR A CA 1
ATOM 1285 C C . THR A 1 172 ? 14.247 2.688 -4.756 1.00 90.69 172 THR A C 1
ATOM 1287 O O . THR A 1 172 ? 14.719 1.674 -4.245 1.00 90.69 172 THR A O 1
ATOM 1290 N N . LEU A 1 173 ? 14.989 3.742 -5.108 1.00 90.69 173 LEU A N 1
ATOM 1291 C CA . LEU A 1 173 ? 16.449 3.855 -4.978 1.00 90.69 173 LEU A CA 1
ATOM 1292 C C . LEU A 1 173 ? 17.264 2.811 -5.770 1.00 90.69 173 LEU A C 1
ATOM 1294 O O . LEU A 1 173 ? 18.450 2.620 -5.500 1.00 90.69 173 LEU A O 1
ATOM 1298 N N . GLY A 1 174 ? 16.665 2.194 -6.793 1.00 89.25 174 GLY A N 1
ATOM 1299 C CA . GLY A 1 174 ? 17.348 1.271 -7.703 1.00 89.25 174 GLY A CA 1
ATOM 1300 C C . GLY A 1 174 ? 17.853 0.001 -7.010 1.00 89.25 174 GLY A C 1
ATOM 1301 O O . GLY A 1 174 ? 17.133 -0.630 -6.238 1.00 89.25 174 GLY A O 1
ATOM 1302 N N . GLN A 1 175 ? 19.102 -0.377 -7.304 1.00 89.06 175 GLN A N 1
ATOM 1303 C CA . GLN A 1 175 ? 19.790 -1.553 -6.745 1.00 89.06 175 GLN A CA 1
ATOM 1304 C C . GLN A 1 175 ? 19.106 -2.899 -7.026 1.00 89.06 175 GLN A C 1
ATOM 1306 O O . GLN A 1 175 ? 19.193 -3.826 -6.213 1.00 89.06 175 GLN A O 1
ATOM 1311 N N . ILE A 1 176 ? 18.435 -3.007 -8.171 1.00 89.50 176 ILE A N 1
ATOM 1312 C CA . ILE A 1 176 ? 17.835 -4.261 -8.627 1.00 89.50 176 ILE A CA 1
ATOM 1313 C C . ILE A 1 176 ? 18.756 -4.982 -9.607 1.00 89.50 176 ILE A C 1
ATOM 1315 O O . ILE A 1 176 ? 19.536 -4.355 -10.325 1.00 89.50 176 ILE A O 1
ATOM 1319 N N . ASP A 1 177 ? 18.624 -6.301 -9.637 1.00 90.19 177 ASP A N 1
ATOM 1320 C CA . ASP A 1 177 ? 19.279 -7.195 -10.585 1.00 90.19 177 ASP A CA 1
ATOM 1321 C C . ASP A 1 177 ? 18.251 -8.234 -11.013 1.00 90.19 177 ASP A C 1
ATOM 1323 O O . ASP A 1 177 ? 17.778 -9.030 -10.192 1.00 90.19 177 ASP A O 1
ATOM 1327 N N . VAL A 1 178 ? 17.837 -8.156 -12.271 1.00 90.38 178 VAL A N 1
ATOM 1328 C CA . VAL A 1 178 ? 16.730 -8.944 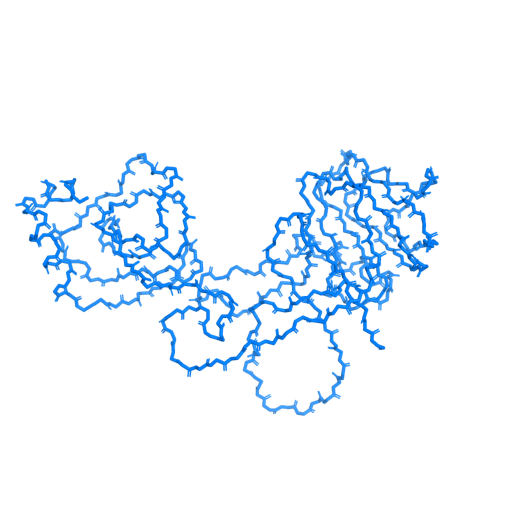-12.801 1.00 90.38 178 VAL A CA 1
ATOM 1329 C C . VAL A 1 178 ? 17.161 -9.591 -14.102 1.00 90.38 178 VAL A C 1
ATOM 1331 O O . VAL A 1 178 ? 17.597 -8.918 -15.031 1.00 90.38 178 VAL A O 1
ATOM 1334 N N . GLN A 1 179 ? 17.007 -10.905 -14.178 1.00 90.44 179 GLN A N 1
ATOM 1335 C CA . GLN A 1 179 ? 17.210 -11.665 -15.399 1.00 90.44 179 GLN A CA 1
ATOM 1336 C C . GLN A 1 179 ? 15.890 -11.790 -16.163 1.00 90.44 179 GLN A C 1
ATOM 1338 O O . GLN A 1 179 ? 14.877 -12.210 -15.599 1.00 90.44 179 GLN A O 1
ATOM 1343 N N . PHE A 1 180 ? 15.911 -11.491 -17.458 1.00 89.06 180 PHE A N 1
ATOM 1344 C CA . PHE A 1 180 ? 14.817 -11.833 -18.361 1.00 89.06 180 PHE A CA 1
ATOM 1345 C 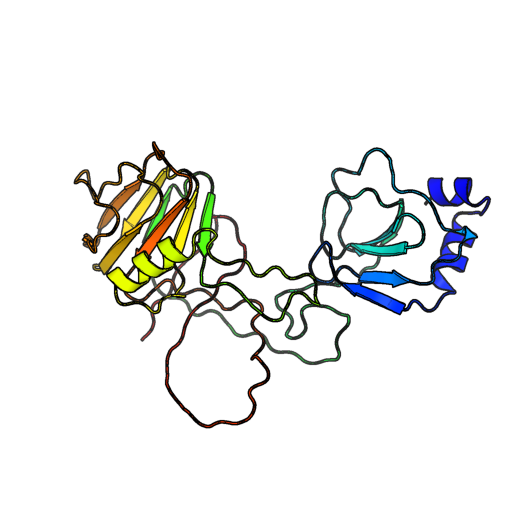C . PHE A 1 180 ? 14.897 -13.320 -18.691 1.00 89.06 180 PHE A C 1
ATOM 1347 O O . PHE A 1 180 ? 15.921 -13.808 -19.160 1.00 89.06 180 PHE A O 1
ATOM 1354 N N . THR A 1 181 ? 13.835 -14.076 -18.447 1.00 83.75 181 THR A N 1
ATOM 1355 C CA . THR A 1 181 ? 13.823 -15.534 -18.690 1.00 83.75 181 THR A CA 1
ATOM 1356 C C . THR A 1 181 ? 13.465 -15.886 -20.132 1.00 83.75 181 THR A C 1
ATOM 1358 O O . THR A 1 181 ? 13.709 -16.999 -20.591 1.00 83.75 181 THR A O 1
ATOM 1361 N N . ARG A 1 182 ? 12.898 -14.925 -20.863 1.00 83.94 182 ARG A N 1
ATOM 1362 C CA . ARG A 1 182 ? 12.484 -15.040 -22.258 1.00 83.94 182 ARG A CA 1
ATOM 1363 C C . ARG A 1 182 ? 12.759 -13.737 -22.994 1.00 83.94 182 ARG A C 1
ATOM 1365 O O . ARG A 1 182 ? 13.018 -12.704 -22.386 1.00 83.94 182 ARG A O 1
ATOM 1372 N N . HIS A 1 183 ? 12.686 -13.800 -24.316 1.00 90.75 183 HIS A N 1
ATOM 1373 C CA . HIS A 1 183 ? 12.736 -12.610 -25.157 1.00 90.75 183 HIS A CA 1
ATOM 1374 C C . HIS A 1 183 ? 11.520 -11.706 -24.905 1.00 90.75 183 HIS A C 1
ATOM 1376 O O . HIS A 1 183 ? 10.383 -12.193 -24.896 1.00 90.75 183 HIS A O 1
ATOM 1382 N N . CYS A 1 184 ? 11.756 -10.409 -24.695 1.00 89.06 184 CYS A N 1
ATOM 1383 C CA . CYS A 1 184 ? 10.703 -9.405 -24.569 1.00 89.06 184 CYS A CA 1
ATOM 1384 C C . CYS A 1 184 ? 11.200 -7.981 -24.850 1.00 89.06 184 CYS A C 1
ATOM 1386 O O . CYS A 1 184 ? 12.394 -7.687 -24.844 1.00 89.06 184 CYS A O 1
ATOM 1388 N N . TRP A 1 185 ? 10.247 -7.065 -25.015 1.00 95.12 185 TRP A N 1
ATOM 1389 C CA . TRP A 1 185 ? 10.507 -5.628 -24.998 1.00 95.12 185 TRP A CA 1
ATOM 1390 C C . TRP A 1 185 ? 10.244 -5.064 -23.607 1.00 95.12 185 TRP A C 1
ATOM 1392 O O . TRP A 1 185 ? 9.265 -5.446 -22.967 1.00 95.12 185 TRP A O 1
ATOM 1402 N N . PHE A 1 186 ? 11.078 -4.132 -23.165 1.00 96.62 186 PHE A N 1
ATOM 1403 C CA . PHE A 1 186 ? 10.914 -3.432 -21.898 1.00 96.62 186 PHE A CA 1
ATOM 1404 C C . PHE A 1 186 ? 11.156 -1.928 -22.063 1.00 96.62 186 PHE A C 1
ATOM 1406 O O . PHE A 1 186 ? 11.714 -1.480 -23.065 1.00 96.62 186 PHE A O 1
ATOM 1413 N N . ALA A 1 187 ? 10.719 -1.144 -21.084 1.00 97.62 187 ALA A N 1
ATOM 1414 C CA . ALA A 1 187 ? 11.037 0.273 -20.977 1.00 97.62 187 ALA A CA 1
ATOM 1415 C C . ALA A 1 187 ? 11.287 0.637 -19.516 1.00 97.62 187 ALA A C 1
ATOM 1417 O O . ALA A 1 187 ? 10.623 0.117 -18.615 1.00 97.62 187 ALA A O 1
ATOM 1418 N N . LEU A 1 188 ? 12.236 1.548 -19.304 1.00 97.19 188 LEU A N 1
ATOM 1419 C CA . LEU A 1 188 ? 12.560 2.107 -17.998 1.00 97.19 188 LEU A CA 1
ATOM 1420 C C . LEU A 1 188 ? 12.314 3.618 -18.012 1.00 97.19 188 LEU A C 1
ATOM 1422 O O . LEU A 1 188 ? 12.765 4.316 -18.919 1.00 97.19 188 LEU A O 1
ATOM 1426 N N . THR A 1 189 ? 11.602 4.138 -17.018 1.00 97.62 189 THR A N 1
ATOM 1427 C CA . THR A 1 189 ? 11.328 5.579 -16.856 1.00 97.62 189 THR A CA 1
ATOM 1428 C C . THR A 1 189 ? 11.516 6.009 -15.398 1.00 97.62 189 THR A C 1
ATOM 1430 O O . THR A 1 189 ? 11.855 5.189 -14.543 1.00 97.62 189 THR A O 1
ATOM 1433 N N . GLY A 1 190 ? 11.303 7.293 -15.096 1.00 96.12 190 GLY A N 1
ATOM 1434 C CA . GLY A 1 190 ? 11.460 7.845 -13.749 1.00 96.12 190 GLY A CA 1
ATOM 1435 C C . GLY A 1 190 ? 12.912 8.224 -13.447 1.00 96.12 190 GLY A C 1
ATOM 1436 O O . GLY A 1 190 ? 13.580 8.845 -14.271 1.00 96.12 190 GLY A O 1
ATOM 1437 N N . ALA A 1 191 ? 13.394 7.877 -12.256 1.00 93.81 191 ALA A N 1
ATOM 1438 C CA . ALA A 1 191 ? 14.731 8.214 -11.780 1.00 93.81 191 ALA A CA 1
ATOM 1439 C C . ALA A 1 191 ? 15.836 7.489 -12.570 1.00 93.81 191 ALA A C 1
ATOM 1441 O O . ALA A 1 191 ? 15.732 6.296 -12.873 1.00 93.81 191 ALA A O 1
ATOM 1442 N N . ALA A 1 192 ? 16.913 8.215 -12.883 1.00 85.25 192 ALA A N 1
ATOM 1443 C CA . ALA A 1 192 ? 18.055 7.717 -13.649 1.00 85.25 192 ALA A CA 1
ATOM 1444 C C . ALA A 1 192 ? 18.996 6.896 -12.768 1.00 85.25 192 ALA A C 1
ATOM 1446 O O . ALA A 1 192 ? 19.735 7.461 -11.970 1.00 85.25 192 ALA A O 1
ATOM 1447 N N . CYS A 1 193 ? 18.983 5.575 -12.946 1.00 82.56 193 CYS A N 1
ATOM 1448 C CA . CYS A 1 193 ? 19.683 4.604 -12.098 1.00 82.56 193 CYS A CA 1
ATOM 1449 C C . CYS A 1 193 ? 20.937 3.980 -12.739 1.00 82.56 193 CYS A C 1
ATOM 1451 O O . CYS A 1 193 ? 21.262 2.844 -12.404 1.00 82.56 193 CYS A O 1
ATOM 1453 N N . GLU A 1 194 ? 21.603 4.657 -13.687 1.00 88.88 194 GLU A N 1
ATOM 1454 C CA . GLU A 1 194 ? 22.741 4.088 -14.448 1.00 88.88 194 GLU A CA 1
ATOM 1455 C C . GLU A 1 194 ? 22.468 2.640 -14.902 1.00 88.88 194 GLU A C 1
ATOM 1457 O O . GLU A 1 194 ? 23.250 1.719 -14.652 1.00 88.88 194 GLU A O 1
ATO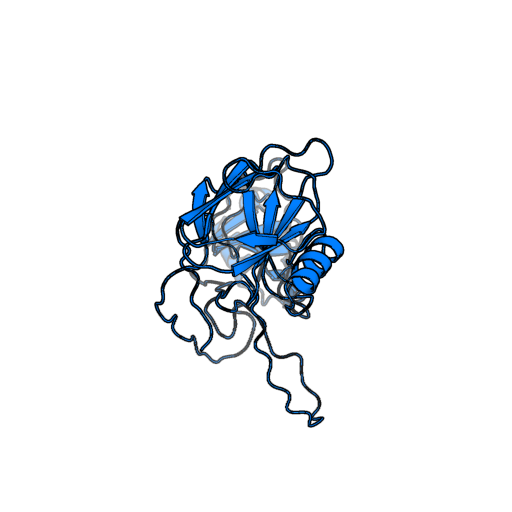M 1462 N N . ALA A 1 195 ? 21.283 2.423 -15.475 1.00 94.31 195 ALA A N 1
ATOM 1463 C CA . ALA A 1 195 ? 20.800 1.089 -15.779 1.00 94.31 195 ALA A CA 1
ATOM 1464 C C . ALA A 1 195 ? 21.651 0.441 -16.879 1.00 94.31 195 ALA A C 1
ATOM 1466 O O . ALA A 1 195 ? 22.062 1.107 -17.831 1.00 94.31 195 ALA A O 1
ATOM 1467 N N . THR A 1 196 ? 21.888 -0.865 -16.767 1.00 97.19 196 THR A N 1
ATOM 1468 C CA . THR A 1 196 ? 22.613 -1.640 -17.781 1.00 97.19 196 THR A CA 1
ATOM 1469 C C . THR A 1 196 ? 21.920 -2.959 -18.086 1.00 97.19 196 THR A C 1
ATOM 1471 O O . THR A 1 196 ? 21.347 -3.567 -17.188 1.00 97.19 196 THR A O 1
ATOM 1474 N N . LEU A 1 197 ? 21.993 -3.407 -19.338 1.00 97.50 197 LEU A N 1
ATOM 1475 C CA . LEU A 1 197 ? 21.591 -4.733 -19.798 1.00 97.50 197 LEU A CA 1
ATOM 1476 C C . LEU A 1 197 ? 22.857 -5.490 -20.214 1.00 97.50 197 LEU A C 1
ATOM 1478 O O . LEU A 1 197 ? 23.485 -5.124 -21.204 1.00 97.50 197 LEU A O 1
ATOM 1482 N N . ASP A 1 198 ? 23.276 -6.481 -19.425 1.00 96.75 198 ASP A N 1
ATOM 1483 C CA . ASP A 1 198 ? 24.573 -7.171 -19.568 1.00 96.75 198 ASP A CA 1
ATOM 1484 C C . ASP A 1 198 ? 25.767 -6.203 -19.725 1.00 96.75 198 ASP A C 1
ATOM 1486 O O . ASP A 1 198 ? 26.679 -6.412 -20.524 1.00 96.75 198 ASP A O 1
ATOM 1490 N N . GLY A 1 199 ? 25.749 -5.099 -18.973 1.00 94.19 199 GLY A N 1
ATOM 1491 C CA . GLY A 1 199 ? 26.791 -4.067 -19.003 1.00 94.19 199 GLY A CA 1
ATOM 1492 C C . GLY A 1 199 ? 26.627 -3.002 -20.095 1.00 94.19 199 GLY A C 1
ATOM 1493 O O . GLY A 1 199 ? 27.255 -1.950 -19.992 1.00 94.19 199 GLY A O 1
ATOM 1494 N N . ALA A 1 200 ? 25.756 -3.202 -21.090 1.00 96.25 200 ALA A N 1
ATOM 1495 C CA . ALA A 1 200 ? 25.420 -2.161 -22.062 1.00 96.25 200 ALA A CA 1
ATOM 1496 C C . ALA A 1 200 ? 24.448 -1.134 -21.448 1.00 96.25 200 ALA A C 1
ATOM 1498 O O . ALA A 1 200 ? 23.525 -1.536 -20.740 1.00 96.25 200 ALA A O 1
ATOM 1499 N N . PRO A 1 201 ? 24.605 0.178 -21.701 1.00 94.94 201 PRO A N 1
ATOM 1500 C CA . PRO A 1 201 ? 23.758 1.203 -21.095 1.00 94.94 201 PRO A CA 1
ATOM 1501 C C . PRO A 1 201 ? 22.293 1.088 -21.537 1.00 94.94 201 PRO A C 1
ATOM 1503 O O . PRO A 1 201 ? 21.992 0.901 -22.717 1.00 94.94 201 PRO A O 1
ATOM 1506 N N . VAL A 1 202 ? 21.384 1.250 -20.577 1.00 95.06 202 VAL A N 1
ATOM 1507 C CA . VAL A 1 202 ? 19.932 1.310 -20.774 1.00 95.06 202 VAL A CA 1
ATOM 1508 C C . VAL A 1 202 ? 19.472 2.753 -20.625 1.00 95.06 202 VAL A C 1
ATOM 1510 O O . VAL A 1 202 ? 19.653 3.378 -19.578 1.00 95.06 202 VAL A O 1
ATOM 1513 N N . TRP A 1 203 ? 18.859 3.282 -21.680 1.00 91.50 203 TRP A N 1
ATOM 1514 C CA . TRP A 1 203 ? 18.392 4.662 -21.722 1.00 91.50 203 TRP A CA 1
ATOM 1515 C C . TRP A 1 203 ? 16.970 4.774 -21.183 1.00 91.50 203 TRP A C 1
ATOM 1517 O O . TRP A 1 203 ? 16.074 4.029 -21.582 1.00 91.50 203 TRP A O 1
ATOM 1527 N N . LEU A 1 204 ? 16.752 5.746 -20.300 1.00 93.00 204 LEU A N 1
ATOM 1528 C CA . LEU A 1 204 ? 15.413 6.051 -19.813 1.00 93.00 204 LEU A CA 1
ATOM 1529 C C . LEU A 1 204 ? 14.530 6.632 -20.915 1.00 93.00 204 LEU A C 1
ATOM 1531 O O . LEU A 1 204 ? 14.997 7.408 -21.745 1.00 93.00 204 LEU A O 1
ATOM 1535 N N . GLY A 1 205 ? 13.238 6.315 -20.875 1.00 94.62 205 GLY A N 1
ATOM 1536 C CA . GLY A 1 205 ? 12.256 6.848 -21.821 1.00 94.62 205 GLY A CA 1
ATOM 1537 C C . GLY A 1 205 ? 12.313 6.204 -23.207 1.00 94.62 205 GLY A C 1
ATOM 1538 O O . GLY A 1 205 ? 11.630 6.673 -24.113 1.00 94.62 205 GLY A O 1
ATOM 1539 N N . TRP A 1 206 ? 13.080 5.122 -23.369 1.00 95.12 206 TRP A N 1
ATOM 1540 C CA . TRP A 1 206 ? 13.164 4.353 -24.607 1.00 95.12 206 TRP A CA 1
ATOM 1541 C C . TRP A 1 206 ? 12.650 2.930 -24.414 1.00 95.12 206 TRP A C 1
ATOM 1543 O O . TRP A 1 206 ? 12.767 2.333 -23.342 1.00 95.12 206 TRP A O 1
ATOM 1553 N N . ARG A 1 207 ? 12.098 2.375 -25.494 1.00 96.25 207 ARG A N 1
ATOM 1554 C CA . ARG A 1 207 ? 11.815 0.945 -25.609 1.00 96.25 207 ARG A CA 1
ATOM 1555 C C . ARG A 1 207 ? 13.107 0.214 -25.971 1.00 96.25 207 ARG A C 1
ATOM 1557 O O . ARG A 1 207 ? 13.774 0.591 -26.931 1.00 96.25 207 ARG A O 1
ATOM 1564 N N . MET A 1 208 ? 13.417 -0.854 -25.245 1.00 95.88 208 MET A N 1
ATOM 1565 C CA . MET A 1 208 ? 14.610 -1.675 -25.444 1.00 95.88 208 MET A CA 1
ATOM 1566 C C . MET A 1 208 ? 14.252 -3.158 -25.525 1.00 95.88 208 MET A C 1
ATOM 1568 O O . MET A 1 208 ? 13.247 -3.608 -24.973 1.00 95.88 208 MET A O 1
ATOM 1572 N N . GLU A 1 209 ? 15.059 -3.913 -26.260 1.00 97.12 209 GLU A N 1
ATOM 1573 C CA . GLU A 1 209 ? 14.907 -5.357 -26.417 1.00 97.12 209 GLU A CA 1
ATOM 1574 C C . GLU A 1 209 ? 15.764 -6.084 -25.378 1.00 97.12 209 GLU A C 1
ATOM 1576 O O . GLU A 1 209 ? 16.917 -5.714 -25.160 1.00 97.12 209 GLU A O 1
ATOM 1581 N N . ALA A 1 210 ? 15.213 -7.128 -24.763 1.00 94.19 210 ALA A N 1
ATOM 1582 C CA . ALA A 1 210 ? 15.956 -8.068 -23.938 1.00 94.19 210 ALA A CA 1
ATOM 1583 C C . ALA A 1 210 ? 15.779 -9.489 -24.477 1.00 94.19 210 ALA A C 1
ATOM 1585 O O . ALA A 1 210 ? 14.666 -9.935 -24.768 1.00 94.19 210 ALA A O 1
ATOM 1586 N N . LYS A 1 211 ? 16.886 -10.217 -24.600 1.00 96.12 211 LYS A N 1
ATOM 1587 C CA . LYS A 1 211 ? 16.905 -11.646 -24.917 1.00 96.12 211 LYS A CA 1
ATOM 1588 C C . LYS A 1 211 ? 16.808 -12.468 -23.631 1.00 96.12 211 LYS A C 1
ATOM 1590 O O . LYS A 1 211 ? 17.155 -12.007 -22.545 1.00 96.12 211 LYS A O 1
ATOM 1595 N N . ALA A 1 212 ? 16.372 -13.717 -23.774 1.00 93.44 212 ALA A N 1
ATOM 1596 C CA . ALA A 1 212 ? 16.383 -14.675 -22.675 1.00 93.44 212 ALA A CA 1
ATOM 1597 C C . ALA A 1 212 ? 17.801 -14.813 -22.088 1.00 93.44 212 ALA A C 1
ATOM 1599 O O . ALA A 1 212 ? 18.776 -14.921 -22.829 1.00 93.44 212 ALA A O 1
ATOM 1600 N N . GLY A 1 213 ? 17.903 -14.812 -20.763 1.00 92.56 213 GLY A N 1
ATOM 1601 C CA . GLY A 1 213 ? 19.148 -14.916 -20.006 1.00 92.56 213 GLY A CA 1
ATOM 1602 C C . GLY A 1 213 ? 19.817 -13.580 -19.670 1.00 92.56 213 GLY A C 1
ATOM 1603 O O . GLY A 1 213 ? 20.602 -13.554 -18.719 1.00 92.56 213 GLY A O 1
ATOM 1604 N N . GLN A 1 214 ? 19.489 -12.488 -20.374 1.00 97.50 214 GLN A N 1
ATOM 1605 C CA . GLN A 1 214 ? 20.114 -11.180 -20.148 1.00 97.50 214 GLN A CA 1
ATOM 1606 C C . GLN A 1 214 ? 19.700 -10.565 -18.812 1.00 97.50 214 GLN A C 1
ATOM 1608 O O . GLN A 1 214 ? 18.575 -10.769 -18.344 1.00 97.50 214 GLN A O 1
ATOM 1613 N N . ARG A 1 215 ? 20.601 -9.787 -18.209 1.00 97.44 215 ARG A N 1
ATOM 1614 C CA . ARG A 1 215 ? 20.415 -9.178 -16.888 1.00 97.44 215 ARG A CA 1
ATOM 1615 C C . ARG A 1 215 ? 20.324 -7.666 -16.967 1.00 97.44 215 ARG A C 1
ATOM 1617 O O . ARG A 1 215 ? 21.254 -7.007 -17.423 1.00 97.44 215 ARG A O 1
ATOM 1624 N N . LEU A 1 216 ? 19.220 -7.128 -16.459 1.00 96.94 216 LEU A N 1
ATOM 1625 C CA . LEU A 1 216 ? 19.035 -5.709 -16.196 1.00 96.94 216 LEU A CA 1
ATOM 1626 C C . LEU A 1 216 ? 19.485 -5.389 -14.771 1.00 96.94 216 LEU A C 1
ATOM 1628 O O . LEU A 1 216 ? 18.920 -5.900 -13.803 1.00 96.94 216 LEU A O 1
ATOM 1632 N N . VAL A 1 217 ? 20.470 -4.505 -14.651 1.00 96.75 217 VAL A N 1
ATOM 1633 C CA . VAL A 1 217 ? 20.998 -4.027 -13.372 1.00 96.75 217 VAL A CA 1
ATOM 1634 C C . VAL A 1 217 ? 20.769 -2.529 -13.262 1.00 96.75 217 VAL A C 1
ATOM 1636 O O . VAL A 1 217 ? 21.166 -1.773 -14.148 1.00 96.75 217 VAL A O 1
ATOM 1639 N N . LEU A 1 218 ? 20.156 -2.095 -12.161 1.00 94.75 218 LEU A N 1
ATOM 1640 C CA . LEU A 1 218 ? 20.008 -0.684 -11.802 1.00 94.75 218 LEU A CA 1
ATOM 1641 C C . LEU A 1 218 ? 20.869 -0.387 -10.579 1.00 94.75 218 LEU A C 1
ATOM 1643 O O . LEU A 1 218 ? 20.819 -1.114 -9.588 1.00 94.75 218 LEU A O 1
ATOM 1647 N N . LYS A 1 219 ? 21.605 0.719 -10.610 1.00 93.00 219 LYS A N 1
ATOM 1648 C CA . LYS A 1 219 ? 22.339 1.263 -9.462 1.00 93.00 219 LYS A CA 1
ATOM 1649 C C . LYS A 1 219 ? 21.507 2.325 -8.736 1.00 93.00 219 LYS A C 1
ATOM 1651 O O . LYS A 1 219 ? 20.331 2.525 -9.039 1.00 93.00 219 LYS A O 1
ATOM 1656 N N . ASN A 1 220 ? 22.106 2.994 -7.754 1.00 89.62 220 ASN A N 1
ATOM 1657 C CA . ASN A 1 220 ? 21.477 4.134 -7.095 1.00 89.62 220 ASN A CA 1
ATOM 1658 C C . ASN A 1 220 ? 21.219 5.263 -8.099 1.00 89.62 220 ASN A C 1
ATOM 1660 O O . ASN A 1 220 ? 22.098 5.559 -8.912 1.00 89.62 220 ASN A O 1
ATOM 1664 N N . PRO A 1 221 ? 20.052 5.923 -8.033 1.00 89.19 221 PRO A N 1
ATOM 1665 C CA . PRO A 1 221 ? 19.831 7.111 -8.827 1.00 89.19 221 PRO A CA 1
ATOM 1666 C C . PRO A 1 221 ? 20.667 8.285 -8.320 1.00 89.19 221 PRO A C 1
ATOM 1668 O O . PRO A 1 221 ? 20.819 8.468 -7.113 1.00 89.19 221 PRO A O 1
ATOM 1671 N N . GLN A 1 222 ? 21.162 9.109 -9.245 1.00 85.31 222 GLN A N 1
ATOM 1672 C CA . GLN A 1 222 ? 21.785 10.394 -8.898 1.00 85.31 222 GLN A CA 1
ATOM 1673 C C . GLN A 1 222 ? 20.730 11.486 -8.644 1.00 85.31 222 GLN A C 1
ATOM 1675 O O . GLN A 1 222 ? 20.932 12.363 -7.811 1.00 85.31 222 GLN A O 1
ATOM 1680 N N . HIS A 1 223 ? 19.591 11.413 -9.345 1.00 88.06 223 HIS A N 1
ATOM 1681 C CA . HIS A 1 223 ? 18.467 12.344 -9.229 1.00 88.06 223 HIS A CA 1
ATOM 1682 C C . HIS A 1 223 ? 17.136 11.586 -9.268 1.00 88.06 223 HIS A C 1
ATOM 1684 O O . HIS A 1 223 ? 16.970 10.642 -10.046 1.00 88.06 223 HIS A O 1
ATOM 1690 N N . GLY A 1 224 ? 16.168 12.032 -8.464 1.00 91.69 224 GLY A N 1
ATOM 1691 C CA . GLY A 1 224 ? 14.902 11.323 -8.271 1.00 91.69 224 GLY A CA 1
ATOM 1692 C C . GLY A 1 224 ? 15.053 10.071 -7.397 1.00 91.69 224 GLY A C 1
ATOM 1693 O O . GLY A 1 224 ? 16.143 9.735 -6.944 1.00 91.69 224 GLY A O 1
ATOM 1694 N N . ILE A 1 225 ? 13.933 9.400 -7.114 1.00 93.75 225 ILE A N 1
ATOM 1695 C CA . ILE A 1 225 ? 13.893 8.277 -6.155 1.00 93.75 225 ILE A CA 1
ATOM 1696 C C . ILE A 1 225 ? 13.228 7.020 -6.733 1.00 93.75 225 ILE A C 1
ATOM 1698 O O . ILE A 1 225 ? 13.568 5.917 -6.307 1.00 93.75 225 ILE A O 1
ATOM 1702 N N . ARG A 1 226 ? 12.290 7.159 -7.678 1.00 95.69 226 ARG A N 1
ATOM 1703 C CA . ARG A 1 226 ? 11.488 6.045 -8.206 1.00 95.69 226 ARG A CA 1
ATOM 1704 C C . ARG A 1 226 ? 11.702 5.845 -9.692 1.00 95.69 226 ARG A C 1
ATOM 1706 O O . ARG A 1 226 ? 11.562 6.801 -10.450 1.00 95.69 226 ARG A O 1
ATOM 1713 N N . SER A 1 227 ? 11.965 4.609 -10.089 1.00 96.75 227 SER A N 1
ATOM 1714 C CA . SER A 1 227 ? 12.028 4.187 -11.488 1.00 96.75 227 SER A CA 1
ATOM 1715 C C . SER A 1 227 ? 10.913 3.191 -11.783 1.00 96.75 227 SER A C 1
ATOM 1717 O O . SER A 1 227 ? 10.513 2.436 -10.895 1.00 96.75 227 SER A O 1
ATOM 1719 N N . TYR A 1 228 ? 10.430 3.172 -13.024 1.00 97.88 228 TYR A N 1
ATOM 1720 C CA . TYR A 1 228 ? 9.358 2.274 -13.452 1.00 97.88 228 TYR A CA 1
ATOM 1721 C C . TYR A 1 228 ? 9.833 1.372 -14.573 1.00 97.88 228 TYR A C 1
ATOM 1723 O O . TYR A 1 228 ? 10.219 1.863 -15.632 1.00 97.88 228 TYR A O 1
ATOM 1731 N N . LEU A 1 229 ? 9.789 0.062 -14.334 1.00 96.69 229 LEU A N 1
ATOM 1732 C CA . LEU A 1 229 ? 10.102 -0.958 -15.328 1.00 96.69 229 LEU A CA 1
ATOM 1733 C C . LEU A 1 229 ? 8.806 -1.603 -15.819 1.00 96.69 229 LEU A C 1
ATOM 1735 O O . LEU A 1 229 ? 8.128 -2.309 -15.069 1.00 96.69 229 LEU A O 1
ATOM 1739 N N . ALA A 1 230 ? 8.488 -1.372 -17.091 1.00 95.62 230 ALA A N 1
ATOM 1740 C CA . ALA A 1 230 ? 7.397 -2.035 -17.792 1.00 95.62 230 ALA A CA 1
ATOM 1741 C C . ALA A 1 230 ? 7.958 -3.058 -18.785 1.00 95.62 230 ALA A C 1
ATOM 1743 O O . ALA A 1 230 ? 8.958 -2.801 -19.457 1.00 95.62 230 ALA A O 1
ATOM 1744 N N . VAL A 1 231 ? 7.285 -4.201 -18.906 1.00 91.75 231 VAL A N 1
ATOM 1745 C CA . VAL A 1 231 ? 7.566 -5.234 -19.913 1.00 91.75 231 VAL A CA 1
ATOM 1746 C C . VAL A 1 231 ? 6.358 -5.396 -20.828 1.00 91.75 231 VAL A C 1
ATOM 1748 O O . VAL A 1 231 ? 5.215 -5.262 -20.384 1.00 91.75 231 VAL A O 1
ATOM 1751 N N . ALA A 1 232 ? 6.590 -5.654 -22.112 1.00 88.06 232 ALA A N 1
ATOM 1752 C CA . ALA A 1 232 ? 5.521 -5.883 -23.078 1.00 88.06 232 ALA A CA 1
ATOM 1753 C C . ALA A 1 232 ? 4.666 -7.089 -22.659 1.00 88.06 232 ALA A C 1
ATOM 1755 O O . ALA A 1 232 ? 5.196 -8.160 -22.365 1.00 88.06 232 ALA A O 1
ATOM 1756 N N . GLY A 1 233 ? 3.345 -6.904 -22.640 1.00 81.62 233 GLY A N 1
ATOM 1757 C CA . GLY A 1 233 ? 2.387 -7.882 -22.111 1.00 81.62 233 GLY A CA 1
ATOM 1758 C C . GLY A 1 233 ? 1.984 -7.625 -20.655 1.00 81.62 233 GLY A C 1
ATOM 1759 O O . GLY A 1 233 ? 0.986 -8.180 -20.204 1.00 81.62 233 GLY A O 1
ATOM 1760 N N . GLY A 1 234 ? 2.690 -6.728 -19.959 1.00 82.50 234 GLY A N 1
ATOM 1761 C CA . GLY A 1 234 ? 2.424 -6.361 -18.570 1.00 82.50 234 GLY A CA 1
ATOM 1762 C C . GLY A 1 234 ? 2.917 -7.399 -17.563 1.00 82.50 234 GLY A C 1
ATOM 1763 O O . GLY A 1 234 ? 3.552 -8.393 -17.915 1.00 82.50 234 GLY A O 1
ATOM 1764 N N . ILE A 1 235 ? 2.631 -7.140 -16.289 1.00 78.69 235 ILE A N 1
ATOM 1765 C CA . ILE A 1 235 ? 2.914 -8.051 -15.177 1.00 78.69 235 ILE A CA 1
ATOM 1766 C C . ILE A 1 235 ? 1.592 -8.663 -14.722 1.00 78.69 235 ILE A C 1
ATOM 1768 O O . ILE A 1 235 ? 0.695 -7.940 -14.289 1.00 78.69 235 ILE A O 1
ATOM 1772 N N . ASP A 1 236 ? 1.466 -9.983 -14.825 1.00 77.94 236 ASP A N 1
ATOM 1773 C CA . ASP A 1 236 ? 0.287 -10.686 -14.327 1.00 77.94 236 ASP A CA 1
ATOM 1774 C C . ASP A 1 236 ? 0.344 -10.806 -12.806 1.00 77.94 236 ASP A C 1
ATOM 1776 O O . ASP A 1 236 ? 1.282 -11.370 -12.241 1.00 77.94 236 ASP A O 1
ATOM 1780 N N . VAL A 1 237 ? -0.658 -10.235 -12.147 1.00 67.44 237 VAL A N 1
ATOM 1781 C CA . VAL A 1 237 ? -0.830 -10.284 -10.697 1.00 67.44 237 VAL A CA 1
ATOM 1782 C C . VAL A 1 237 ? -2.311 -10.459 -10.367 1.00 67.44 237 VAL A C 1
ATOM 1784 O O . VAL A 1 237 ? -3.155 -9.849 -11.034 1.00 67.44 237 VAL A O 1
ATOM 1787 N N . PRO A 1 238 ? -2.653 -11.249 -9.330 1.00 68.56 238 PRO A N 1
ATOM 1788 C CA . PRO A 1 238 ? -4.033 -11.391 -8.888 1.00 68.56 238 PRO A CA 1
ATOM 1789 C C . PRO A 1 238 ? -4.637 -10.048 -8.478 1.00 68.56 238 PRO A C 1
ATOM 1791 O O . PRO A 1 238 ? -4.026 -9.274 -7.741 1.00 68.56 238 PRO A O 1
ATOM 1794 N N . GLU A 1 239 ? -5.874 -9.815 -8.901 1.00 69.88 239 GLU A N 1
ATOM 1795 C CA . GLU A 1 239 ? -6.645 -8.639 -8.519 1.00 69.88 239 GLU A CA 1
ATOM 1796 C C . GLU A 1 239 ? -7.068 -8.737 -7.047 1.00 69.88 239 GLU A C 1
ATOM 1798 O O . GLU A 1 239 ? -7.696 -9.707 -6.620 1.00 69.88 239 GLU A O 1
ATOM 1803 N N . VAL A 1 240 ? -6.728 -7.715 -6.260 1.00 69.06 240 VAL A N 1
ATOM 1804 C CA . VAL A 1 240 ? -7.071 -7.641 -4.835 1.00 69.06 240 VAL A CA 1
ATOM 1805 C C . VAL A 1 240 ? -7.899 -6.387 -4.590 1.00 69.06 240 VAL A C 1
ATOM 1807 O O . VAL A 1 240 ? -7.433 -5.275 -4.836 1.00 69.06 240 VAL A O 1
ATOM 1810 N N . LEU A 1 241 ? -9.110 -6.570 -4.052 1.00 65.75 241 LEU A N 1
ATOM 1811 C CA . LEU A 1 241 ? -10.015 -5.485 -3.662 1.00 65.75 241 LEU A CA 1
ATOM 1812 C C . LEU A 1 241 ? -10.390 -4.565 -4.833 1.00 65.75 241 LEU A C 1
ATOM 1814 O O . LEU A 1 241 ? -10.180 -3.356 -4.762 1.00 65.75 241 LEU A O 1
ATOM 1818 N N . ARG A 1 242 ? -10.997 -5.093 -5.897 1.00 61.75 242 ARG A N 1
ATOM 1819 C CA . ARG A 1 242 ? -11.688 -4.265 -6.895 1.00 61.75 242 ARG A CA 1
ATOM 1820 C C . ARG A 1 242 ? -13.166 -4.613 -6.891 1.00 61.75 242 ARG A C 1
ATOM 1822 O O . ARG A 1 242 ? -13.558 -5.724 -7.225 1.00 61.75 242 ARG A O 1
ATOM 1829 N N . PHE A 1 243 ? -13.986 -3.646 -6.499 1.00 53.44 243 PHE A N 1
ATOM 1830 C CA . PHE A 1 243 ? -15.423 -3.737 -6.715 1.00 53.44 243 PHE A CA 1
ATOM 1831 C C . PHE A 1 243 ? -15.718 -3.167 -8.099 1.00 53.44 243 PHE A C 1
ATOM 1833 O O . PHE A 1 243 ? -15.127 -2.141 -8.459 1.00 53.44 243 PHE A O 1
ATOM 1840 N N . PRO A 1 244 ? -16.612 -3.778 -8.891 1.00 43.25 244 PRO A N 1
ATOM 1841 C CA . PRO A 1 244 ? -17.125 -3.101 -10.065 1.00 43.25 244 PRO A CA 1
ATOM 1842 C C . PRO A 1 244 ? -17.758 -1.786 -9.596 1.00 43.25 244 PRO A C 1
ATOM 1844 O O . PRO A 1 244 ? -18.691 -1.791 -8.795 1.00 43.25 244 PRO A O 1
ATOM 1847 N N . LEU A 1 245 ? -17.235 -0.652 -10.078 1.00 37.19 245 LEU A N 1
ATOM 1848 C CA . LEU A 1 245 ? -17.972 0.612 -10.056 1.00 37.19 245 LEU A CA 1
ATOM 1849 C C . LEU A 1 245 ? -19.386 0.302 -10.548 1.00 37.19 245 LEU A C 1
ATOM 1851 O O . LEU A 1 245 ? -19.517 -0.371 -11.573 1.00 37.19 245 LEU A O 1
ATOM 1855 N N . TYR A 1 246 ? -20.406 0.748 -9.813 1.00 27.86 246 TYR A N 1
ATOM 1856 C CA . TYR A 1 246 ? -21.812 0.621 -10.188 1.00 27.86 246 TYR A CA 1
ATOM 1857 C C . TYR A 1 246 ? -21.959 1.026 -11.664 1.00 27.86 246 TYR A C 1
ATOM 1859 O O . TYR A 1 246 ? -21.895 2.207 -12.006 1.00 27.86 246 TYR A O 1
ATOM 1867 N N . ARG A 1 247 ? -22.035 0.041 -12.566 1.00 29.69 247 ARG A N 1
ATOM 1868 C CA . ARG A 1 247 ? -22.200 0.285 -13.998 1.00 29.69 247 ARG A CA 1
ATOM 1869 C C . ARG A 1 247 ? -23.678 0.559 -14.191 1.00 29.69 247 ARG A C 1
ATOM 1871 O O . ARG A 1 247 ? -24.470 -0.379 -14.161 1.00 29.69 247 ARG A O 1
ATOM 1878 N N . SER A 1 248 ? -24.052 1.819 -14.405 1.00 24.58 248 SER A N 1
ATOM 1879 C CA . SER A 1 248 ? -25.278 2.070 -15.154 1.00 24.58 248 SER A CA 1
ATOM 1880 C C . SER A 1 248 ? -25.139 1.339 -16.489 1.00 24.58 248 SER A C 1
ATOM 1882 O O . SER A 1 248 ? -24.092 1.385 -17.143 1.00 24.58 248 SER A O 1
ATOM 1884 N N . GLU A 1 249 ? -26.150 0.549 -16.835 1.00 27.83 249 GLU A N 1
ATOM 1885 C CA . GLU A 1 249 ? -26.143 -0.240 -18.054 1.00 27.83 249 GLU A CA 1
ATOM 1886 C C . GLU A 1 249 ? -25.934 0.671 -19.264 1.00 27.83 249 GLU A C 1
ATOM 1888 O O . GLU A 1 249 ? -26.775 1.483 -19.640 1.00 27.83 249 GLU A O 1
ATOM 1893 N N . SER A 1 250 ? -24.776 0.544 -19.894 1.00 22.89 250 SER A N 1
ATOM 1894 C CA . SER A 1 250 ? -24.505 1.093 -21.214 1.00 22.89 250 SER A CA 1
ATOM 1895 C C . SER A 1 250 ? -23.570 0.114 -21.898 1.00 22.89 250 SER A C 1
ATOM 1897 O O . SER A 1 250 ? -22.389 -0.013 -21.574 1.00 22.89 250 SER A O 1
ATOM 1899 N N . ARG A 1 251 ? -24.164 -0.685 -22.784 1.00 30.33 251 ARG A N 1
ATOM 1900 C CA . ARG A 1 251 ? -23.513 -1.738 -23.558 1.00 30.33 251 ARG A CA 1
ATOM 1901 C C . ARG A 1 251 ? -22.333 -1.170 -24.347 1.00 30.33 251 ARG A C 1
ATOM 1903 O O . ARG A 1 251 ? -22.526 -0.531 -25.373 1.00 30.33 251 ARG A O 1
ATOM 1910 N N . TYR A 1 252 ? -21.117 -1.519 -23.941 1.00 24.25 252 TYR A N 1
ATOM 1911 C CA . TYR A 1 252 ? -20.005 -1.659 -24.877 1.00 24.25 252 TYR A CA 1
ATOM 1912 C C . TYR A 1 252 ? -19.066 -2.770 -24.397 1.00 24.25 252 TYR A C 1
ATOM 1914 O O . TYR A 1 252 ? -18.269 -2.607 -23.473 1.00 24.25 252 TYR A O 1
ATOM 1922 N N . ARG A 1 253 ? -19.195 -3.953 -25.010 1.00 28.92 253 ARG A N 1
ATOM 1923 C CA . ARG A 1 253 ? -18.224 -5.045 -24.880 1.00 28.92 253 ARG A CA 1
ATOM 1924 C C . ARG A 1 253 ? -16.944 -4.618 -25.602 1.00 28.92 253 ARG A C 1
ATOM 1926 O O . ARG A 1 253 ? -16.911 -4.596 -26.828 1.00 28.92 253 ARG A O 1
ATOM 1933 N N . ARG A 1 254 ? -15.872 -4.350 -24.857 1.00 27.34 254 ARG A N 1
ATOM 1934 C CA . ARG A 1 254 ? -14.500 -4.464 -25.368 1.00 27.34 254 ARG A CA 1
ATOM 1935 C C . ARG A 1 254 ? -13.650 -5.206 -24.344 1.00 27.34 254 ARG A C 1
ATOM 1937 O O . ARG A 1 254 ? -13.456 -4.737 -23.228 1.00 27.34 254 ARG A O 1
ATOM 1944 N N . ASN A 1 255 ? -13.191 -6.386 -24.754 1.00 32.03 255 ASN A N 1
ATOM 1945 C CA . ASN A 1 255 ? -12.127 -7.150 -24.113 1.00 32.03 255 ASN A CA 1
ATOM 1946 C C . ASN A 1 255 ? -10.931 -6.237 -23.825 1.00 32.03 255 ASN A C 1
ATOM 1948 O O . ASN A 1 255 ? -10.429 -5.620 -24.763 1.00 32.03 255 ASN A O 1
ATOM 1952 N N . ARG A 1 256 ? -10.469 -6.201 -22.570 1.00 31.36 256 ARG A N 1
ATOM 1953 C CA . ARG A 1 256 ? -9.068 -5.976 -22.165 1.00 31.36 256 ARG A CA 1
ATOM 1954 C C . ARG A 1 256 ? -8.942 -6.245 -20.661 1.00 31.36 256 ARG A C 1
ATOM 1956 O O . ARG A 1 256 ? -9.530 -5.538 -19.850 1.00 31.36 256 ARG A O 1
ATOM 1963 N N . ARG A 1 257 ? -8.214 -7.314 -20.326 1.00 30.05 257 ARG A N 1
ATOM 1964 C CA . ARG A 1 257 ? -7.743 -7.636 -18.973 1.00 30.05 257 ARG A CA 1
ATOM 1965 C C . ARG A 1 257 ? -6.683 -6.597 -18.592 1.00 30.05 257 ARG A C 1
ATOM 1967 O O . ARG A 1 257 ? -5.780 -6.351 -19.385 1.00 30.05 257 ARG A O 1
ATOM 1974 N N . ALA A 1 258 ? -6.824 -5.972 -17.429 1.00 28.52 258 ALA A N 1
ATOM 1975 C CA . ALA A 1 258 ? -5.843 -5.050 -16.861 1.00 28.52 258 ALA A CA 1
ATOM 1976 C C . ALA A 1 258 ? -5.612 -5.466 -15.396 1.00 28.52 258 ALA A C 1
ATOM 1978 O O . ALA A 1 258 ? -6.589 -5.461 -14.644 1.00 28.52 258 ALA A O 1
ATOM 1979 N N . PRO A 1 259 ? -4.393 -5.875 -15.002 1.00 30.64 259 PRO A N 1
ATOM 1980 C CA . PRO A 1 259 ? -4.118 -6.360 -13.647 1.00 30.64 259 PRO A CA 1
ATOM 1981 C C . PRO A 1 259 ? -3.843 -5.213 -12.653 1.00 30.64 259 PRO A C 1
ATOM 1983 O O . PRO A 1 259 ? -3.348 -4.159 -13.056 1.00 30.64 259 PRO A O 1
ATOM 1986 N N . VAL A 1 260 ? -4.182 -5.428 -11.369 1.00 40.03 260 VAL A N 1
ATOM 1987 C CA . VAL A 1 260 ? -4.003 -4.482 -10.243 1.00 40.03 260 VAL A CA 1
ATOM 1988 C C . VAL A 1 260 ? -3.470 -5.204 -8.995 1.00 40.03 260 VAL A C 1
ATOM 1990 O O . VAL A 1 260 ? -4.052 -6.201 -8.577 1.00 40.03 260 VAL A O 1
ATOM 1993 N N . ALA A 1 261 ? -2.400 -4.695 -8.381 1.00 37.12 261 ALA A N 1
ATOM 1994 C CA . ALA A 1 261 ? -1.611 -5.323 -7.323 1.00 37.12 261 ALA A CA 1
ATOM 1995 C C . ALA A 1 261 ? -2.058 -4.997 -5.879 1.00 37.12 261 ALA A C 1
ATOM 1997 O O . ALA A 1 261 ? -2.550 -3.910 -5.543 1.00 37.12 261 ALA A O 1
ATOM 1998 N N . GLY A 1 262 ? -1.807 -5.967 -4.991 1.00 31.09 262 GLY A N 1
ATOM 1999 C CA . GLY A 1 262 ? -1.832 -5.854 -3.530 1.00 31.09 262 GLY A CA 1
ATOM 2000 C C . GLY A 1 262 ? -0.425 -5.961 -2.917 1.00 31.09 262 GLY A C 1
ATOM 2001 O O . GLY A 1 262 ? 0.519 -6.409 -3.556 1.00 31.09 262 GLY A O 1
ATOM 2002 N N . TRP A 1 263 ? -0.289 -5.546 -1.656 1.00 28.84 263 TRP A N 1
ATOM 2003 C CA . TRP A 1 263 ? 0.963 -5.569 -0.887 1.00 28.84 263 TRP A CA 1
ATOM 2004 C C . TRP A 1 263 ? 1.458 -7.001 -0.600 1.00 28.84 263 TRP A C 1
ATOM 2006 O O . TRP A 1 263 ? 0.772 -7.726 0.120 1.00 28.84 263 TRP A O 1
ATOM 2016 N N . ARG A 1 264 ? 2.671 -7.371 -1.048 1.00 29.98 264 ARG A N 1
ATOM 2017 C CA . ARG A 1 264 ? 3.533 -8.382 -0.389 1.00 29.98 264 ARG A CA 1
ATOM 2018 C C . ARG A 1 264 ? 5.016 -8.023 -0.526 1.00 29.98 264 ARG A C 1
ATOM 2020 O O . ARG A 1 264 ? 5.417 -7.437 -1.530 1.00 29.98 264 ARG A O 1
ATOM 2027 N N . SER A 1 265 ? 5.799 -8.362 0.500 1.00 27.19 265 SER A N 1
ATOM 2028 C CA . SER A 1 265 ? 7.265 -8.305 0.497 1.00 27.19 265 SER A CA 1
ATOM 2029 C C . SER A 1 265 ? 7.857 -9.259 -0.548 1.00 27.19 265 SER A C 1
ATOM 2031 O O . SER A 1 265 ? 7.182 -10.155 -1.048 1.00 27.19 265 SER A O 1
ATOM 2033 N N . SER A 1 266 ? 9.120 -9.026 -0.898 1.00 34.72 266 SER A N 1
ATOM 2034 C CA . SER A 1 266 ? 9.855 -9.570 -2.048 1.00 34.72 266 SER A CA 1
ATOM 2035 C C . SER A 1 266 ? 10.114 -11.084 -2.065 1.00 34.72 266 SER A C 1
ATOM 2037 O O . SER A 1 266 ? 10.954 -11.520 -2.844 1.00 34.72 266 SER A O 1
ATOM 2039 N N . GLU A 1 267 ? 9.463 -11.882 -1.220 1.00 26.86 267 GLU A N 1
ATOM 2040 C CA . GLU A 1 267 ? 9.863 -13.280 -1.005 1.00 26.86 267 GLU A CA 1
ATOM 2041 C C . GLU A 1 267 ? 9.071 -14.312 -1.825 1.00 26.86 267 GLU A C 1
ATOM 2043 O O . GLU A 1 267 ? 9.605 -15.389 -2.041 1.00 26.86 267 GLU A O 1
ATOM 2048 N N . ASP A 1 268 ? 7.904 -13.989 -2.403 1.00 27.58 268 ASP A N 1
ATOM 2049 C CA . ASP A 1 268 ? 7.084 -14.990 -3.116 1.00 27.58 268 ASP A CA 1
ATOM 2050 C C . ASP A 1 268 ? 6.366 -14.427 -4.362 1.00 27.58 268 ASP A C 1
ATOM 2052 O O . ASP A 1 268 ? 5.166 -14.135 -4.314 1.00 27.58 268 ASP A O 1
ATOM 2056 N N . TRP A 1 269 ? 7.060 -14.282 -5.498 1.00 35.16 269 TRP A N 1
ATOM 2057 C CA . TRP A 1 269 ? 6.402 -13.941 -6.771 1.00 35.16 269 TRP A CA 1
ATOM 2058 C C . TRP A 1 269 ? 6.862 -14.824 -7.938 1.00 35.16 269 TRP A C 1
ATOM 2060 O O . TRP A 1 269 ? 8.025 -14.784 -8.335 1.00 35.16 269 TRP A O 1
ATOM 2070 N N . GLU A 1 270 ? 5.907 -15.527 -8.552 1.00 27.92 270 GLU A N 1
ATOM 2071 C CA . GLU A 1 270 ? 5.976 -16.025 -9.932 1.00 27.92 270 GLU A CA 1
ATOM 2072 C C . GLU A 1 270 ? 4.913 -15.290 -10.773 1.00 27.92 270 GLU A C 1
ATOM 2074 O O . GLU A 1 270 ? 3.791 -15.080 -10.314 1.00 27.92 270 GLU A O 1
ATOM 2079 N N . ILE A 1 271 ? 5.278 -14.842 -11.981 1.00 35.25 271 ILE A N 1
ATOM 2080 C CA . ILE A 1 271 ? 4.423 -14.046 -12.888 1.00 35.25 271 ILE A CA 1
ATOM 2081 C C . ILE A 1 271 ? 3.967 -14.939 -14.053 1.00 35.25 271 ILE A C 1
ATOM 2083 O O . ILE A 1 271 ? 4.807 -15.431 -14.798 1.00 35.25 271 ILE A O 1
ATOM 2087 N N . VAL A 1 272 ? 2.664 -15.113 -14.271 1.00 30.30 272 VAL A N 1
ATOM 2088 C CA . VAL A 1 272 ? 2.113 -16.072 -15.255 1.00 30.30 272 VAL A CA 1
ATOM 2089 C C . VAL A 1 272 ? 1.694 -15.360 -16.561 1.00 30.30 272 VAL A C 1
ATOM 2091 O O . VAL A 1 272 ? 1.273 -14.212 -16.524 1.00 30.30 272 VAL A O 1
ATOM 2094 N N . PRO A 1 273 ? 1.839 -15.949 -17.763 1.00 28.48 273 PRO A N 1
ATOM 2095 C CA . PRO A 1 273 ? 1.490 -15.267 -19.019 1.00 28.48 273 PRO A CA 1
ATOM 2096 C C . PRO A 1 273 ? -0.012 -15.347 -19.388 1.00 28.48 273 PRO A C 1
ATOM 2098 O O . PRO A 1 273 ? -0.671 -16.340 -19.072 1.00 28.48 273 PRO A O 1
ATOM 2101 N N . PRO A 1 274 ? -0.560 -14.375 -20.152 1.00 27.52 274 PRO A N 1
ATOM 2102 C CA . PRO A 1 274 ? -1.834 -14.542 -20.852 1.00 27.52 274 PRO A CA 1
ATOM 2103 C C . PRO A 1 274 ? -1.666 -15.392 -22.128 1.00 27.52 274 PRO A C 1
ATOM 2105 O O . PRO A 1 274 ? -0.672 -15.244 -22.840 1.00 27.52 274 PRO A O 1
ATOM 2108 N N . LEU A 1 275 ? -2.655 -16.261 -22.389 1.00 34.59 275 LEU A N 1
ATOM 2109 C CA . LEU A 1 275 ? -2.818 -17.064 -23.616 1.00 34.59 275 LEU A CA 1
ATOM 2110 C C . LEU A 1 275 ? -2.826 -16.212 -24.893 1.00 34.59 275 LEU A C 1
ATOM 2112 O O . LEU A 1 275 ? -3.497 -15.151 -24.876 1.00 34.59 275 LEU A O 1
#

Radius of gyration: 23.76 Å; chains: 1; bounding box: 53×34×66 Å

Foldseek 3Di:
DVVLCVQLVHDLVVLVVLQVVDDWDFPAAAPAQQKTKTADQDQSSADAFAPDWDQWDAAQWWFHHGRIIIGHLHIGTGRTHTSGGDPDNQADQQFPPRGPPDDDDGDGDDDDDDFAQKDWPDQAPDKDKFFQFAPDCVRRRDDRTGDPPLVFQQLFQVQLPHHSGAIWMKHFQFFTKMFGQAKWKKAKAFFQFQKDWQNHGHDHSHIDIDHHGIIIGGHGGPDGTIMIMAIRQGFDDDATDYDPDPDPDDDDDDDDDGHGDDDDDPDDDGTHGDD

Secondary structure (DSSP, 8-state):
-HHHHHHHT--HHHHHHHHHTS--EEEEE-SSTT-EEEE---GGG-BPPPSSPEEEE-TTEEEEEBTEEEE-SS-EEE-SEEEEE-----B-TTSSS-BTTS-------PPPP---SEEEEEE-SEEEEE-S---S-GGGT----S-SSHHHHHHHHHHTT--TT--EEEEES--EEEEESS-EEEEEEES----EETTEE--TTSEEEE-TT-EEE----SS-SEEEEEETT-------S------------------------TT----PPP-

InterPro domains:
  IPR003778 Carboxyltransferase domain, subdomain A and B [PF02626] (140-241)
  IPR003778 Carboxyltransferase domain, subdomain A and B [SM00797] (139-269)
  IPR003833 Carboxyltransferase domain, subdomain C and D [PF02682] (3-99)
  IPR003833 Carboxyltransferase domain, subdomain C and D [SM00796] (2-101)
  IPR010016 5-oxoprolinase subunit B [PTHR34698] (3-100)
  IPR010016 5-oxoprolinase subunit B [TIGR00370] (3-99)
  IPR029000 Cyclophilin-like domain superfamily [G3DSA:2.40.100.10] (1-109)
  IPR029000 Cyclophilin-like domain superfamily [SSF50891] (3-100)